Protein AF-L1IMI9-F1 (afdb_monomer)

Mean predicted aligned error: 16.84 Å

pLDDT: mean 70.83, std 21.72, range [34.28, 95.06]

Organism: Guillardia theta (strain CCMP2712) (NCBI:txid905079)

Secondary structure (DSSP, 8-state):
---------------------------PPPPPPHHHHHHHHHHHHHHHHHHHHHHHHHHHHHHHHHHHHHHHHSSS--HHHHHHHHTT-BHHHHHHHHHHHHHTTB-SSTT---BHHHHHS--SS----TT------STTTTS-SSHHHHHHHHHHHHHSBSS---TT--HHHHT---TT-TT---S-SSS--

Radius of gyration: 30.33 Å; Cα contacts (8 Å, |Δi|>4): 127; chains: 1; bounding box: 88×42×76 Å

Nearest PDB structures (foldseek):
  4fc8-assembly2_B  TM=8.284E-01  e=1.264E-03  Kluyveromyces lactis NRRL Y-1140
  7f4g-assembly1_R  TM=6.408E-01  e=7.973E-04  Homo sapiens
  5c2y-assembly3_A  TM=7.472E-01  e=5.335E-03  Saccharomyces cerevisiae
  4m3o-assembly2_B  TM=8.230E-01  e=1.594E-02  Kluyveromyces lactis NRRL Y-1140
  5c2y-assembly3_B  TM=5.881E-01  e=7.538E-03  Saccharomyces cerevisiae

InterPro domains:
  IPR007308 Rtr1/RPAP2 domain [PF04181] (89-160)
  IPR007308 Rtr1/RPAP2 domain [PS51479] (84-178)
  IPR038534 Rtr1/RPAP2 domain superfamily [G3DSA:1.25.40.820] (27-176)
  IPR039693 Rtr1/RPAP2 [PTHR14732] (28-161)

Solvent-accessible surface area (backbone atoms only — not comparable to full-atom values): 12113 Å² total; per-residue (Å²): 138,86,83,78,90,85,81,83,83,91,79,89,89,87,86,85,86,84,90,72,88,74,84,68,77,82,74,71,78,74,81,79,51,67,69,64,52,50,55,49,50,56,51,51,55,52,46,53,56,48,52,54,51,50,51,60,45,53,54,50,52,49,51,35,52,52,41,42,43,54,52,43,74,42,68,50,47,54,73,68,59,49,53,58,31,52,68,43,36,18,37,61,53,49,51,50,27,23,49,52,16,27,75,76,35,27,19,28,31,44,75,34,67,50,42,36,58,73,59,61,51,73,76,78,67,86,80,78,55,82,91,66,79,75,76,75,71,76,86,71,68,82,36,39,70,44,70,68,47,46,49,53,41,51,52,55,48,67,74,32,40,90,52,62,59,73,73,93,64,51,76,77,66,66,71,67,68,60,94,80,63,86,76,69,69,79,91,81,82,84,83,81,135

Sequence (193 aa):
MEVKERQEAETATSVLPRKGKKKGILKKAKPMTQEAAEKRKLLEEYRKKIESQLLAKVERERKVLVMCRRLFENDSVSLEELEETGEWISIQDYEDATKERALKGLCGYPLCHRSLQDASKPVGKSQILFERRTVSSVKGRKYFCSEGCGMASSIFKGSLQAYRPMKDVSEEMVRLRAPGLSSLTPVSSLFFP

Structure (mmCIF, N/CA/C/O backbone):
data_AF-L1IMI9-F1
#
_entry.id   AF-L1IMI9-F1
#
loop_
_atom_site.group_PDB
_atom_site.id
_atom_site.type_symbol
_atom_site.label_atom_id
_atom_site.label_alt_id
_atom_site.label_comp_id
_atom_site.label_asym_id
_atom_site.label_entity_id
_atom_site.label_seq_id
_atom_site.pdbx_PDB_ins_code
_atom_site.Cartn_x
_atom_site.Cartn_y
_atom_site.Cartn_z
_atom_site.occupancy
_atom_site.B_iso_or_equiv
_atom_site.auth_seq_id
_atom_site.auth_comp_id
_atom_site.auth_asym_id
_atom_site.auth_atom_id
_atom_site.pdbx_PDB_model_num
ATOM 1 N N . MET A 1 1 ? -33.257 5.806 -27.458 1.00 41.81 1 MET A N 1
ATOM 2 C CA . MET A 1 1 ? -33.724 4.492 -26.970 1.00 41.81 1 MET A CA 1
ATOM 3 C C . MET A 1 1 ? -33.737 4.567 -25.457 1.00 41.81 1 MET A C 1
ATOM 5 O O . MET A 1 1 ? -32.681 4.441 -24.852 1.00 41.81 1 MET A O 1
ATOM 9 N N . GLU A 1 2 ? -34.883 4.872 -24.853 1.00 37.84 2 GLU A N 1
ATOM 10 C CA . GLU A 1 2 ? -34.993 4.960 -23.394 1.00 37.84 2 GLU A CA 1
ATOM 11 C C . GLU A 1 2 ? -35.341 3.597 -22.786 1.00 37.84 2 GLU A C 1
ATOM 13 O O . GLU A 1 2 ? -36.254 2.914 -23.253 1.00 37.84 2 GLU A O 1
ATOM 18 N N . VAL A 1 3 ? -34.649 3.219 -21.710 1.00 39.25 3 VAL A N 1
ATOM 19 C CA . VAL A 1 3 ? -35.031 2.081 -20.864 1.00 39.25 3 VAL A CA 1
ATOM 20 C C . VAL A 1 3 ? -35.687 2.653 -19.613 1.00 39.25 3 VAL A C 1
ATOM 22 O O . VAL A 1 3 ? -35.050 3.367 -18.845 1.00 39.25 3 VAL A O 1
ATOM 25 N N . LYS A 1 4 ? -36.990 2.399 -19.463 1.00 38.47 4 LYS A N 1
ATOM 26 C CA . LYS A 1 4 ? -37.832 3.009 -18.426 1.00 38.47 4 LYS A CA 1
ATOM 27 C C . LYS A 1 4 ? -37.573 2.426 -17.039 1.00 38.47 4 LYS A C 1
ATOM 29 O O . LYS A 1 4 ? -37.295 1.236 -16.898 1.00 38.47 4 LYS A O 1
ATOM 34 N N . GLU A 1 5 ? -37.805 3.255 -16.028 1.00 44.19 5 GLU A N 1
ATOM 35 C CA . GLU A 1 5 ? -38.022 2.823 -14.648 1.00 44.19 5 GLU A CA 1
ATOM 36 C C . GLU A 1 5 ? -39.159 1.793 -14.541 1.00 44.19 5 GLU A C 1
ATOM 38 O O . GLU A 1 5 ? -40.133 1.828 -15.302 1.00 44.19 5 GLU A O 1
ATOM 43 N N . ARG A 1 6 ? -39.067 0.923 -13.529 1.00 44.62 6 ARG A N 1
ATOM 44 C CA . ARG A 1 6 ? -40.203 0.210 -12.934 1.00 44.62 6 ARG A CA 1
ATOM 45 C C . ARG A 1 6 ? -39.992 0.098 -11.426 1.00 44.62 6 ARG A C 1
ATOM 47 O O . ARG A 1 6 ? -38.907 -0.275 -10.988 1.00 44.62 6 ARG A O 1
ATOM 54 N N . GLN A 1 7 ? -41.039 0.393 -10.666 1.00 36.75 7 GLN A N 1
ATOM 55 C CA . GLN A 1 7 ? -41.135 0.205 -9.218 1.00 36.75 7 GLN A CA 1
ATOM 56 C C . GLN A 1 7 ? -42.380 -0.655 -8.893 1.00 36.75 7 GLN A C 1
ATOM 58 O O . GLN A 1 7 ? -43.199 -0.905 -9.778 1.00 36.75 7 GLN A O 1
ATOM 63 N N . GLU A 1 8 ? -42.521 -1.016 -7.612 1.00 38.84 8 GLU A N 1
ATOM 64 C CA . GLU A 1 8 ? -43.760 -1.442 -6.918 1.00 38.84 8 GLU A CA 1
ATOM 65 C C . GLU A 1 8 ? -44.339 -2.864 -7.144 1.00 38.84 8 GLU A C 1
ATOM 67 O O . GLU A 1 8 ? -43.921 -3.606 -8.030 1.00 38.84 8 GLU A O 1
ATOM 72 N N . ALA A 1 9 ? -45.300 -3.209 -6.260 1.00 34.72 9 ALA A N 1
ATOM 73 C CA . ALA A 1 9 ? -45.955 -4.507 -5.990 1.00 34.72 9 ALA A CA 1
ATOM 74 C C . ALA A 1 9 ? -45.004 -5.615 -5.472 1.00 34.72 9 ALA A C 1
ATOM 76 O O . ALA A 1 9 ? -44.141 -6.097 -6.196 1.00 34.72 9 ALA A O 1
ATOM 77 N N . GLU A 1 10 ? -45.016 -6.073 -4.212 1.00 39.72 10 GLU A N 1
ATOM 78 C CA . GLU A 1 10 ? -46.069 -6.317 -3.193 1.00 39.72 10 GLU A CA 1
ATOM 79 C C . GLU A 1 10 ? -47.113 -7.407 -3.508 1.00 39.72 10 GLU A C 1
ATOM 81 O O . GLU A 1 10 ? -47.901 -7.285 -4.440 1.00 39.72 10 GLU A O 1
ATOM 86 N N . THR A 1 11 ? -47.144 -8.450 -2.659 1.00 34.28 11 THR A N 1
ATOM 87 C CA . THR A 1 11 ? -48.303 -9.201 -2.092 1.00 34.28 11 THR A CA 1
ATOM 88 C C . THR A 1 11 ? -47.724 -10.382 -1.269 1.00 34.28 11 THR A C 1
ATOM 90 O O . THR A 1 11 ? -46.776 -11.022 -1.709 1.00 34.28 11 THR A O 1
ATOM 93 N N . ALA A 1 12 ? -48.021 -10.587 0.027 1.00 38.97 12 ALA A N 1
ATOM 94 C CA . ALA A 1 12 ? -49.292 -10.993 0.669 1.00 38.97 12 ALA A CA 1
ATOM 95 C C . ALA A 1 12 ? -49.690 -12.458 0.331 1.00 38.97 12 ALA A C 1
ATOM 97 O O . ALA A 1 12 ? -49.508 -12.873 -0.803 1.00 38.97 12 ALA A O 1
ATOM 98 N N . THR A 1 13 ? -50.243 -13.331 1.194 1.00 37.44 13 THR A N 1
ATOM 99 C CA . THR A 1 13 ? -50.623 -13.359 2.641 1.00 37.44 13 THR A CA 1
ATOM 100 C C . THR A 1 13 ? -50.935 -14.841 3.016 1.00 37.44 13 THR A C 1
ATOM 102 O O . THR A 1 13 ? -51.018 -15.657 2.108 1.00 37.44 13 THR A O 1
ATOM 105 N N . SER A 1 14 ? -51.175 -15.350 4.241 1.00 39.09 14 SER A N 1
ATOM 106 C CA . SER A 1 14 ? -51.150 -14.900 5.659 1.00 39.09 14 SER A CA 1
ATOM 107 C C . SER A 1 14 ? -51.306 -16.136 6.584 1.00 39.09 14 SER A C 1
ATOM 109 O O . SER A 1 14 ? -51.912 -17.113 6.151 1.00 39.09 14 SER A O 1
ATOM 111 N N . VAL A 1 15 ? -50.921 -16.079 7.874 1.00 40.62 15 VAL A N 1
ATOM 112 C CA . VAL A 1 15 ? -51.437 -17.006 8.921 1.00 40.62 15 VAL A CA 1
ATOM 113 C C . VAL A 1 15 ? -51.837 -16.233 10.192 1.00 40.62 15 VAL A C 1
ATOM 115 O O . VAL A 1 15 ? -51.213 -15.240 10.555 1.00 40.62 15 VAL A O 1
ATOM 118 N N . LEU A 1 16 ? -52.923 -16.675 10.835 1.00 41.16 16 LEU A N 1
ATOM 119 C CA . LEU A 1 16 ? -53.736 -15.929 11.809 1.00 41.16 16 LEU A CA 1
ATOM 120 C C . LEU A 1 16 ? -53.299 -16.075 13.296 1.00 41.16 16 LEU A C 1
ATOM 122 O O . LEU A 1 16 ? -52.511 -16.961 13.636 1.00 41.16 16 LEU A O 1
ATOM 126 N N . PRO A 1 17 ? -53.776 -15.199 14.215 1.00 44.84 17 PRO A N 1
ATOM 127 C CA . PRO A 1 17 ? -53.126 -14.973 15.510 1.00 44.84 17 PRO A CA 1
ATOM 128 C C . PRO A 1 17 ? -53.546 -15.939 16.629 1.00 44.84 17 PRO A C 1
ATOM 130 O O . PRO A 1 17 ? -54.723 -16.255 16.811 1.00 44.84 17 PRO A O 1
ATOM 133 N N . ARG A 1 18 ? -52.595 -16.300 17.503 1.00 40.94 18 ARG A N 1
ATOM 134 C CA . ARG A 1 18 ? -52.868 -17.059 18.738 1.00 40.94 18 ARG A CA 1
ATOM 135 C C . ARG A 1 18 ? -53.084 -16.132 19.941 1.00 40.94 18 ARG A C 1
ATOM 137 O O . ARG A 1 18 ? -52.136 -15.694 20.589 1.00 40.94 18 ARG A O 1
ATOM 144 N N . LYS A 1 19 ? -54.353 -15.875 20.284 1.00 42.62 19 LYS A N 1
ATOM 145 C CA . LYS A 1 19 ? -54.763 -15.183 21.524 1.00 42.62 19 LYS A CA 1
ATOM 146 C C . LYS A 1 19 ? -54.389 -16.012 22.766 1.00 42.62 19 LYS A C 1
ATOM 148 O O . LYS A 1 19 ? -55.163 -16.849 23.212 1.00 42.62 19 LYS A O 1
ATOM 153 N N . GLY A 1 20 ? -53.221 -15.751 23.355 1.00 38.66 20 GLY A N 1
ATOM 154 C CA . GLY A 1 20 ? -52.750 -16.391 24.591 1.00 38.66 20 GLY A CA 1
ATOM 155 C C . GLY A 1 20 ? -52.632 -15.407 25.756 1.00 38.66 20 GLY A C 1
ATOM 156 O O . GLY A 1 20 ? -51.523 -15.020 26.113 1.00 38.66 20 GLY A O 1
ATOM 157 N N . LYS A 1 21 ? -53.755 -14.987 26.362 1.00 44.09 21 LYS A N 1
ATOM 158 C CA . LYS A 1 21 ? -53.796 -13.932 27.402 1.00 44.09 21 LYS A CA 1
ATOM 159 C C . LYS A 1 21 ? -53.303 -14.414 28.780 1.00 44.09 21 LYS A C 1
ATOM 161 O O . LYS A 1 21 ? -54.015 -14.312 29.778 1.00 44.09 21 LYS A O 1
ATOM 166 N N . LYS A 1 22 ? -52.068 -14.922 28.853 1.00 42.91 22 LYS A N 1
ATOM 167 C CA . LYS A 1 22 ? -51.383 -15.196 30.122 1.00 42.91 22 LYS A CA 1
ATOM 168 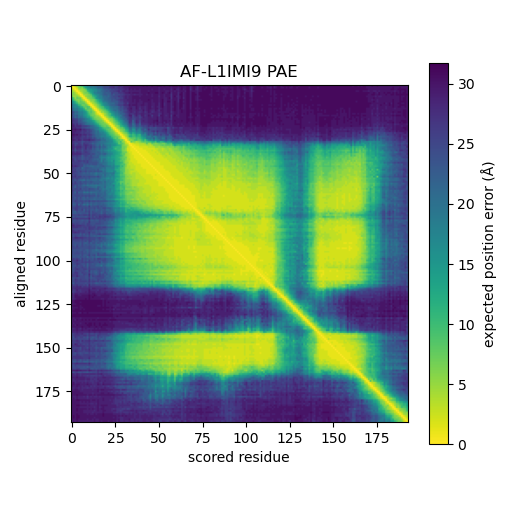C C . LYS A 1 22 ? -51.184 -13.868 30.860 1.00 42.91 22 LYS A C 1
ATOM 170 O O . LYS A 1 22 ? -50.300 -13.095 30.502 1.00 42.91 22 LYS A O 1
ATOM 175 N N . LYS A 1 23 ? -51.978 -13.615 31.909 1.00 45.94 23 LYS A N 1
ATOM 176 C CA . LYS A 1 23 ? -51.686 -12.584 32.922 1.00 45.94 23 LYS A CA 1
ATOM 177 C C . LYS A 1 23 ? -50.459 -13.019 33.733 1.00 45.94 23 LYS A C 1
ATOM 179 O O . LYS A 1 23 ? -50.571 -13.411 34.891 1.00 45.94 23 LYS A O 1
ATOM 184 N N . GLY A 1 24 ? -49.287 -12.996 33.103 1.00 43.00 24 GLY A N 1
ATOM 185 C CA . GLY A 1 24 ? -48.025 -13.106 33.817 1.00 43.00 24 GLY A CA 1
ATOM 186 C C . GLY A 1 24 ? -47.935 -11.945 34.798 1.00 43.00 24 GLY A C 1
ATOM 187 O O . GLY A 1 24 ? -48.081 -10.791 34.397 1.00 43.00 24 GLY A O 1
ATOM 188 N N . ILE A 1 25 ? -47.729 -12.252 36.079 1.00 51.16 25 ILE A N 1
ATOM 189 C CA . ILE A 1 25 ? -47.436 -11.240 37.093 1.00 51.16 25 ILE A CA 1
ATOM 190 C C . ILE A 1 25 ? -46.261 -10.409 36.576 1.00 51.16 25 ILE A C 1
ATOM 192 O O . ILE A 1 25 ? -45.219 -10.973 36.229 1.00 51.16 25 ILE A O 1
ATOM 196 N N . LEU A 1 26 ? -46.423 -9.083 36.545 1.00 51.66 26 LEU A N 1
ATOM 197 C CA . LEU A 1 26 ? -45.327 -8.147 36.316 1.00 51.66 26 LEU A CA 1
ATOM 198 C C . LEU A 1 26 ? -44.346 -8.276 37.485 1.00 51.66 26 LEU A C 1
ATOM 200 O O . LEU A 1 26 ? -44.434 -7.554 38.479 1.00 51.66 26 LEU A O 1
ATOM 204 N N . LYS A 1 27 ? -43.428 -9.244 37.383 1.00 50.91 27 LYS A N 1
ATOM 205 C CA . LYS A 1 27 ? -42.284 -9.379 38.281 1.00 50.91 27 LYS A CA 1
ATOM 206 C C . LYS A 1 27 ? -41.501 -8.077 38.161 1.00 50.91 27 LYS A C 1
ATOM 208 O O . LYS A 1 27 ? -40.827 -7.869 37.154 1.00 50.91 27 LYS A O 1
ATOM 213 N N . LYS A 1 28 ? -41.651 -7.191 39.155 1.00 50.81 28 LYS A N 1
ATOM 214 C CA . LYS A 1 28 ? -40.932 -5.913 39.223 1.00 50.81 28 LYS A CA 1
ATOM 215 C C . LYS A 1 28 ? -39.460 -6.195 38.935 1.00 50.81 28 LYS A C 1
ATOM 217 O O . LYS A 1 28 ? -38.892 -7.098 39.553 1.00 50.81 28 LYS A O 1
ATOM 222 N N . ALA A 1 29 ? -38.878 -5.475 37.975 1.00 59.44 29 ALA A N 1
ATOM 223 C CA . ALA A 1 29 ? -37.480 -5.665 37.612 1.00 59.44 29 ALA A CA 1
ATOM 224 C C . ALA A 1 29 ? -36.631 -5.543 38.884 1.00 59.44 29 ALA A C 1
ATOM 226 O O . ALA A 1 29 ? -36.734 -4.545 39.600 1.00 59.44 29 ALA A O 1
ATOM 227 N N . LYS A 1 30 ? -35.863 -6.591 39.208 1.00 59.03 30 LYS A N 1
ATOM 228 C CA . LYS A 1 30 ? -35.046 -6.610 40.425 1.00 59.03 30 LYS A CA 1
ATOM 229 C C . LYS A 1 30 ? -34.074 -5.422 40.336 1.00 59.03 30 LYS A C 1
ATOM 231 O O . LYS A 1 30 ? -33.441 -5.289 39.285 1.00 59.03 30 LYS A O 1
ATOM 236 N N . PRO A 1 31 ? -33.993 -4.543 41.354 1.00 59.84 31 PRO A N 1
ATOM 237 C CA . PRO A 1 31 ? -33.185 -3.333 41.263 1.00 59.84 31 PRO A CA 1
ATOM 238 C C . PRO A 1 31 ? -31.742 -3.702 40.920 1.00 59.84 31 PRO A C 1
ATOM 240 O O . PRO A 1 31 ? -31.166 -4.617 41.512 1.00 59.84 31 PRO A O 1
ATOM 243 N N . MET A 1 32 ? -31.195 -3.028 39.910 1.00 60.84 32 MET A N 1
ATOM 244 C CA . MET A 1 32 ? -29.846 -3.284 39.419 1.00 60.84 32 MET A CA 1
ATOM 245 C C . MET A 1 32 ? -28.845 -2.876 40.503 1.00 60.84 32 MET A C 1
ATOM 247 O O . MET A 1 32 ? -28.898 -1.747 40.989 1.00 60.84 32 MET A O 1
ATOM 251 N N . THR A 1 33 ? -27.958 -3.790 40.901 1.00 84.00 33 THR A N 1
ATOM 252 C CA . THR A 1 33 ? -26.907 -3.484 41.879 1.00 84.00 33 THR A CA 1
ATOM 253 C C . THR A 1 33 ? -25.946 -2.439 41.311 1.00 84.00 33 THR A C 1
ATOM 255 O O . THR A 1 33 ? -25.769 -2.349 40.093 1.00 84.00 33 THR A O 1
ATOM 258 N N . GLN A 1 34 ? -25.320 -1.647 42.186 1.00 82.25 34 GLN A N 1
ATOM 259 C CA . GLN A 1 34 ? -24.360 -0.605 41.792 1.00 82.25 34 GLN A CA 1
ATOM 260 C C . GLN A 1 34 ? -23.210 -1.203 40.963 1.00 82.25 34 GLN A C 1
ATOM 262 O O . GLN A 1 34 ? -22.971 -0.757 39.845 1.00 82.25 34 GLN A O 1
ATOM 267 N N . GLU A 1 35 ? -22.659 -2.331 41.416 1.00 83.88 35 GLU A N 1
ATOM 268 C CA . GLU A 1 35 ? -21.683 -3.157 40.693 1.00 83.88 35 GLU A CA 1
ATOM 269 C C . GLU A 1 35 ? -22.138 -3.527 39.261 1.00 83.88 35 GLU A C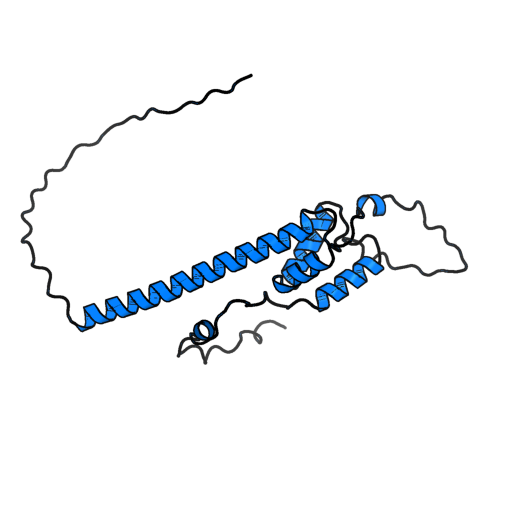 1
ATOM 271 O O . GLU A 1 35 ? -21.370 -3.438 38.303 1.00 83.88 35 GLU A O 1
ATOM 276 N N . ALA A 1 36 ? -23.411 -3.899 39.067 1.00 88.06 36 ALA A N 1
ATOM 277 C CA . ALA A 1 36 ? -23.957 -4.205 37.741 1.00 88.06 36 ALA A CA 1
ATOM 278 C C . ALA A 1 36 ? -24.177 -2.953 36.871 1.00 88.06 36 ALA A C 1
ATOM 280 O O . ALA A 1 36 ? -24.163 -3.058 35.641 1.00 88.06 36 ALA A O 1
ATOM 281 N N . ALA A 1 37 ? -24.357 -1.774 37.474 1.00 89.31 37 ALA A N 1
ATOM 282 C CA . ALA A 1 37 ? -24.378 -0.498 36.763 1.00 89.31 37 ALA A CA 1
ATOM 283 C C . ALA A 1 37 ? -22.962 -0.079 36.324 1.00 89.31 37 ALA A C 1
ATOM 285 O O . ALA A 1 37 ? -22.761 0.317 35.177 1.00 89.31 37 ALA A O 1
ATOM 286 N N . GLU A 1 38 ? -21.975 -0.219 37.206 1.00 91.50 38 GLU A N 1
ATOM 287 C CA . GLU A 1 38 ? -20.561 0.096 36.964 1.00 91.50 38 GLU A CA 1
ATOM 288 C C . GLU A 1 38 ? -19.952 -0.830 35.910 1.00 91.50 38 GLU A C 1
ATOM 290 O O . GLU A 1 38 ? -19.398 -0.360 34.917 1.00 91.50 38 GLU A O 1
ATOM 295 N N . LYS A 1 39 ? -20.171 -2.145 36.032 1.00 92.06 39 LYS A N 1
ATOM 296 C CA . LYS A 1 39 ? -19.745 -3.136 35.034 1.00 92.06 39 LYS A CA 1
ATOM 297 C C . LYS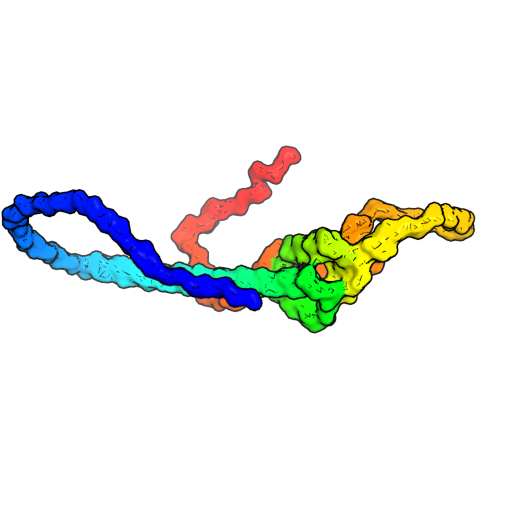 A 1 39 ? -20.340 -2.869 33.648 1.00 92.06 39 LYS A C 1
ATOM 299 O O . LYS A 1 39 ? -19.689 -3.147 32.645 1.00 92.06 39 LYS A O 1
ATOM 304 N N . ARG A 1 40 ? -21.551 -2.301 33.566 1.00 90.31 40 ARG A N 1
ATOM 305 C CA . ARG A 1 40 ? -22.150 -1.860 32.293 1.00 90.31 40 ARG A CA 1
ATOM 306 C C . ARG A 1 40 ? -21.458 -0.626 31.711 1.00 90.31 40 ARG A C 1
ATOM 308 O O . ARG A 1 40 ? -21.233 -0.618 30.507 1.00 90.31 40 ARG A O 1
ATOM 315 N N . LYS A 1 41 ? -21.092 0.369 32.529 1.00 93.75 41 LYS A N 1
ATOM 316 C CA . LYS A 1 41 ? -20.318 1.546 32.078 1.00 93.75 41 LYS A CA 1
ATOM 317 C C . LYS A 1 41 ? -18.947 1.134 31.536 1.00 93.75 41 LYS A C 1
ATOM 319 O O . LYS A 1 41 ? -18.634 1.444 30.393 1.00 93.75 41 LYS A O 1
ATOM 324 N N . LEU A 1 42 ? -18.206 0.323 32.294 1.00 94.31 42 LEU A N 1
ATOM 325 C CA . LEU A 1 42 ? -16.884 -0.177 31.901 1.00 94.31 42 LEU A CA 1
ATOM 326 C C . LEU A 1 42 ? -16.920 -0.956 30.572 1.00 94.31 42 LEU A C 1
ATOM 328 O O . LEU A 1 42 ? -16.059 -0.774 29.714 1.00 94.31 42 LEU A O 1
ATOM 332 N N . LEU A 1 43 ? -17.933 -1.809 30.373 1.00 93.75 43 LEU A N 1
ATOM 333 C CA . LEU A 1 43 ? -18.116 -2.541 29.113 1.00 93.75 43 LEU A CA 1
ATOM 334 C C . LEU A 1 43 ? -18.470 -1.619 27.935 1.00 93.75 43 LEU A C 1
ATOM 336 O O . LEU A 1 43 ? -18.063 -1.894 26.810 1.00 93.75 43 LEU A O 1
ATOM 340 N N . GLU A 1 44 ? -19.214 -0.542 28.176 1.00 94.75 44 GLU A N 1
ATOM 341 C CA . GLU A 1 44 ? -19.594 0.448 27.164 1.00 94.75 44 GLU A CA 1
ATOM 342 C C . GLU A 1 44 ? -18.409 1.346 26.756 1.00 94.75 44 GLU A C 1
ATOM 344 O O . GLU A 1 44 ? -18.208 1.621 25.574 1.00 94.75 44 GLU A O 1
ATOM 349 N N . GLU A 1 45 ? -17.577 1.750 27.716 1.00 94.25 45 GLU A N 1
ATOM 350 C CA . GLU A 1 45 ? -16.312 2.459 27.478 1.00 94.25 45 GLU A CA 1
ATOM 351 C C . GLU A 1 45 ? -15.325 1.584 26.687 1.00 94.25 45 GLU A C 1
ATOM 353 O O . GLU A 1 45 ? -14.740 2.030 25.696 1.00 94.25 45 GLU A O 1
ATOM 358 N N . TYR A 1 46 ? -15.201 0.306 27.060 1.00 90.06 46 TYR A N 1
ATOM 359 C CA . TYR A 1 46 ? -14.353 -0.659 26.358 1.00 90.06 46 TYR A CA 1
ATOM 360 C C . TYR A 1 46 ? -14.836 -0.931 24.923 1.00 90.06 46 TYR A C 1
ATOM 362 O O . TYR A 1 46 ? -14.022 -0.961 23.999 1.00 90.06 46 TYR A O 1
ATOM 370 N N . ARG A 1 47 ? -16.156 -1.044 24.704 1.00 91.38 47 ARG A N 1
ATOM 371 C CA . ARG A 1 47 ? -16.760 -1.141 23.361 1.00 91.38 47 ARG A CA 1
ATOM 372 C C . ARG A 1 47 ? -16.403 0.051 22.486 1.00 91.38 47 ARG A C 1
ATOM 374 O O . ARG A 1 47 ? -15.865 -0.150 21.404 1.00 91.38 47 ARG A O 1
ATOM 381 N N . LYS A 1 48 ? -16.604 1.276 22.977 1.00 91.50 48 LYS A N 1
ATOM 382 C CA . LYS A 1 48 ? -16.274 2.507 22.234 1.00 91.50 48 LYS A CA 1
ATOM 383 C C . LYS A 1 48 ? -14.791 2.595 21.874 1.00 91.50 48 LYS A C 1
ATOM 385 O O . LYS A 1 48 ? -14.459 3.064 20.788 1.00 91.50 48 LYS A O 1
ATOM 390 N N . LYS A 1 49 ? -13.898 2.105 22.746 1.00 86.50 49 LYS A N 1
ATOM 391 C CA . LYS A 1 49 ? -12.453 2.047 22.469 1.00 86.50 49 LYS A CA 1
ATOM 392 C C . LYS A 1 49 ? -12.075 0.958 21.451 1.00 86.50 49 LYS A C 1
ATOM 394 O O . LYS A 1 49 ? -11.124 1.157 20.703 1.00 86.50 49 LYS A O 1
ATOM 399 N N . ILE A 1 50 ? -12.832 -0.139 21.354 1.00 87.75 50 ILE A N 1
ATOM 400 C CA . ILE A 1 50 ? -12.701 -1.117 20.256 1.00 87.75 50 ILE A CA 1
ATOM 401 C C . ILE A 1 50 ? -13.254 -0.542 18.945 1.00 87.75 50 ILE A C 1
ATOM 403 O O . ILE A 1 50 ? -12.594 -0.627 17.914 1.00 87.75 50 ILE A O 1
ATOM 407 N N . GLU A 1 51 ? -14.441 0.063 18.964 1.00 88.56 51 GLU A N 1
ATOM 408 C CA . GLU A 1 51 ? -15.095 0.617 17.772 1.00 88.56 51 GLU A CA 1
ATOM 409 C C . GLU A 1 51 ? -14.247 1.716 17.116 1.00 88.56 51 GLU A C 1
ATOM 411 O O . GLU A 1 51 ? -14.034 1.678 15.904 1.00 88.56 51 GLU A O 1
ATOM 416 N N . SER A 1 52 ? -13.667 2.634 17.899 1.00 85.06 52 SER A N 1
ATOM 417 C CA . SER A 1 52 ? -12.759 3.657 17.364 1.00 85.06 52 SER A CA 1
ATOM 418 C C . SER A 1 52 ? -11.471 3.064 16.775 1.00 85.06 52 SER A C 1
ATOM 420 O O . SER A 1 52 ? -11.026 3.511 15.717 1.00 85.06 52 SER A O 1
ATOM 422 N N . GLN A 1 53 ? -10.908 2.011 17.380 1.00 81.25 53 GLN A N 1
ATOM 423 C CA . GLN A 1 53 ? -9.760 1.281 16.826 1.00 81.25 53 GLN A CA 1
ATOM 424 C C . GLN A 1 53 ? -10.101 0.532 15.528 1.00 81.25 53 GLN A C 1
ATOM 426 O O . GLN A 1 53 ? -9.286 0.508 14.604 1.00 81.25 53 GLN A O 1
ATOM 431 N N . LEU A 1 54 ? -11.298 -0.056 15.424 1.00 87.56 54 LEU A N 1
ATOM 432 C CA . LEU A 1 54 ? -11.769 -0.717 14.204 1.00 87.56 54 LEU A CA 1
ATOM 433 C C . LEU A 1 54 ? -11.977 0.292 13.069 1.00 87.56 54 LEU A C 1
ATOM 435 O O . LEU A 1 54 ? -11.495 0.056 11.961 1.00 87.56 54 LEU A O 1
ATOM 439 N N . LEU A 1 55 ? -12.601 1.441 13.345 1.00 88.00 55 LEU A N 1
ATOM 440 C CA . LEU A 1 55 ? -12.751 2.533 12.375 1.00 88.00 55 LEU A CA 1
ATOM 441 C C . LEU A 1 55 ? -11.384 3.069 11.913 1.00 88.00 55 LEU A C 1
ATOM 443 O O . LEU A 1 55 ? -11.132 3.158 10.712 1.00 88.00 55 LEU A O 1
ATOM 447 N N . ALA A 1 56 ? -10.457 3.318 12.845 1.00 85.31 56 ALA A N 1
ATOM 448 C CA . ALA A 1 56 ? -9.089 3.743 12.535 1.00 85.31 56 ALA A CA 1
ATOM 449 C C . ALA A 1 56 ? -8.256 2.669 11.803 1.00 85.31 56 ALA A C 1
ATOM 451 O O . ALA A 1 56 ? -7.261 2.992 11.151 1.00 85.31 56 ALA A O 1
ATOM 452 N N . LYS A 1 57 ? -8.626 1.383 11.881 1.00 86.62 57 LYS A N 1
ATOM 453 C CA . LYS A 1 57 ? -8.056 0.339 11.016 1.00 86.62 57 LYS A CA 1
ATOM 454 C C . LYS A 1 57 ? -8.661 0.401 9.612 1.00 86.62 57 LYS A C 1
ATOM 456 O O . LYS A 1 57 ? -7.903 0.451 8.650 1.00 86.62 57 LYS A O 1
ATOM 461 N N . VAL A 1 58 ? -9.990 0.441 9.492 1.00 88.88 58 VAL A N 1
ATOM 462 C CA . VAL A 1 58 ? -10.697 0.499 8.197 1.00 88.88 58 VAL A CA 1
ATOM 463 C C . VAL A 1 58 ? -10.241 1.693 7.356 1.00 88.88 58 VAL A C 1
ATOM 465 O O . VAL A 1 58 ? -10.025 1.539 6.157 1.00 88.88 58 VAL A O 1
ATOM 468 N N . GLU A 1 59 ? -10.028 2.861 7.965 1.00 89.31 59 GLU A N 1
ATOM 469 C CA . GLU A 1 59 ? -9.606 4.053 7.221 1.00 89.31 59 GLU A CA 1
ATOM 470 C C . GLU A 1 59 ? -8.149 3.981 6.730 1.00 89.31 59 GLU A C 1
ATOM 472 O O . GLU A 1 59 ? -7.841 4.418 5.621 1.00 89.31 59 GLU A O 1
ATOM 477 N N . ARG A 1 60 ? -7.252 3.336 7.489 1.00 85.62 60 ARG A N 1
ATOM 478 C CA . ARG A 1 60 ? -5.883 3.056 7.021 1.00 85.62 60 ARG A CA 1
ATOM 479 C C . ARG A 1 60 ? -5.865 2.015 5.902 1.00 85.62 60 ARG A C 1
ATOM 481 O O . ARG A 1 60 ? -5.177 2.224 4.911 1.00 85.62 60 ARG A O 1
ATOM 488 N N . GLU A 1 61 ? -6.661 0.950 6.008 1.00 89.69 61 GLU A N 1
ATOM 489 C CA . GLU A 1 61 ? -6.827 -0.033 4.925 1.00 89.69 61 GLU A CA 1
ATOM 490 C C . GLU A 1 61 ? -7.343 0.636 3.636 1.00 89.69 61 GLU A C 1
ATOM 492 O O . GLU A 1 61 ? -6.801 0.393 2.560 1.00 89.69 61 GLU A O 1
ATOM 497 N N . ARG A 1 62 ? -8.319 1.554 3.736 1.00 90.56 62 ARG A N 1
ATOM 498 C CA . ARG A 1 62 ? -8.790 2.369 2.600 1.00 90.56 62 ARG A CA 1
ATOM 499 C C . ARG A 1 62 ? -7.675 3.219 1.986 1.00 90.56 62 ARG A C 1
ATOM 501 O O . ARG A 1 62 ? -7.494 3.156 0.772 1.00 90.56 62 ARG A O 1
ATOM 508 N N . LYS A 1 63 ? -6.910 3.970 2.794 1.00 90.69 63 LYS A N 1
ATOM 509 C CA . LYS A 1 63 ? -5.754 4.753 2.309 1.00 90.69 63 LYS A CA 1
ATOM 510 C C . LYS A 1 63 ? -4.751 3.871 1.561 1.00 90.69 63 LYS A C 1
ATOM 512 O O . LYS A 1 63 ? -4.384 4.202 0.437 1.00 90.69 63 LYS A O 1
ATOM 517 N N . VAL A 1 64 ? -4.348 2.737 2.142 1.00 91.38 64 VAL A N 1
ATOM 518 C CA . VAL A 1 64 ? -3.387 1.812 1.512 1.00 91.38 64 VAL A CA 1
ATOM 519 C C . VAL A 1 64 ? -3.925 1.283 0.183 1.00 91.38 64 VAL A C 1
ATOM 521 O O . VAL A 1 64 ? -3.204 1.319 -0.811 1.00 91.38 64 VAL A O 1
ATOM 524 N N . LEU A 1 65 ? -5.197 0.876 0.121 1.00 92.06 65 LEU A N 1
ATOM 525 C CA . LEU A 1 65 ? -5.826 0.422 -1.124 1.00 92.06 65 LEU A CA 1
ATOM 526 C C . LEU A 1 65 ? -5.872 1.517 -2.201 1.00 92.06 65 LEU A C 1
ATOM 528 O O . LEU A 1 65 ? -5.666 1.206 -3.371 1.00 92.06 65 LEU A O 1
ATOM 532 N N . VAL A 1 66 ? -6.090 2.787 -1.836 1.00 92.25 66 VAL A N 1
ATOM 533 C CA . VAL A 1 66 ? -6.013 3.922 -2.777 1.00 92.25 66 VAL A CA 1
ATOM 534 C C . VAL A 1 66 ? -4.582 4.127 -3.288 1.00 92.25 66 VAL A C 1
ATOM 536 O O . VAL A 1 66 ? -4.397 4.312 -4.489 1.00 92.25 66 VAL A O 1
ATOM 539 N N . MET A 1 67 ? -3.566 4.040 -2.424 1.00 91.62 67 MET A N 1
ATOM 540 C CA . MET A 1 67 ? -2.165 4.195 -2.841 1.00 91.62 67 MET A CA 1
ATOM 541 C C . MET A 1 67 ? -1.697 3.042 -3.735 1.00 91.62 67 MET A C 1
ATOM 543 O O . MET A 1 67 ? -1.141 3.285 -4.802 1.00 91.62 67 MET A O 1
ATOM 547 N N . CYS A 1 68 ? -2.005 1.793 -3.375 1.00 92.19 68 CYS A N 1
ATOM 548 C CA . CYS A 1 68 ? -1.703 0.634 -4.220 1.00 92.19 68 CYS A CA 1
ATOM 549 C C . CYS A 1 68 ? -2.397 0.746 -5.584 1.00 92.19 68 CYS A C 1
ATOM 551 O O . CYS A 1 68 ? -1.767 0.518 -6.613 1.00 92.19 68 CYS A O 1
ATOM 553 N N . ARG A 1 69 ? -3.670 1.167 -5.599 1.00 92.06 69 ARG A N 1
ATOM 554 C CA . ARG A 1 69 ? -4.452 1.398 -6.820 1.00 92.06 69 ARG A CA 1
ATOM 555 C C . ARG A 1 69 ? -3.797 2.431 -7.742 1.00 92.06 69 ARG A C 1
ATOM 557 O O . ARG A 1 69 ? -3.627 2.135 -8.922 1.00 92.06 69 ARG A O 1
ATOM 564 N N . ARG A 1 70 ? -3.367 3.592 -7.221 1.00 91.31 70 ARG A N 1
ATOM 565 C CA . ARG A 1 70 ? -2.643 4.622 -8.003 1.00 91.31 70 ARG A CA 1
ATOM 566 C C . ARG A 1 70 ? -1.433 4.037 -8.745 1.00 91.31 70 ARG A C 1
ATOM 568 O O . ARG A 1 70 ? -1.233 4.346 -9.916 1.00 91.31 70 ARG A O 1
ATOM 575 N N . LEU A 1 71 ? -0.677 3.140 -8.099 1.00 91.50 71 LEU A N 1
ATOM 576 C CA . LEU A 1 71 ? 0.518 2.522 -8.687 1.00 91.50 71 LEU A CA 1
ATOM 577 C C . LEU A 1 71 ? 0.241 1.647 -9.919 1.00 91.50 71 LEU A C 1
ATOM 579 O O . LEU A 1 71 ? 1.133 1.515 -10.759 1.00 91.50 71 LEU A O 1
ATOM 583 N N . PHE A 1 72 ? -0.950 1.051 -10.055 1.00 88.56 72 PHE A N 1
ATOM 584 C CA . PHE A 1 72 ? -1.275 0.160 -11.179 1.00 88.56 72 PHE A CA 1
ATOM 585 C C . PHE A 1 72 ? -2.448 0.610 -12.059 1.00 88.56 72 PHE A C 1
ATOM 587 O O . PHE A 1 72 ? -2.661 0.009 -13.112 1.00 88.56 72 PHE A O 1
ATOM 594 N N . GLU A 1 73 ? -3.229 1.625 -11.687 1.00 87.50 73 GLU A N 1
ATOM 595 C CA . GLU A 1 73 ? -4.236 2.224 -12.579 1.00 87.50 73 GLU A CA 1
ATOM 596 C C . GLU A 1 73 ? -3.633 3.192 -13.599 1.00 87.50 73 GLU A C 1
ATOM 598 O O . GLU A 1 73 ? -4.086 3.182 -14.741 1.00 87.50 73 GLU A O 1
ATOM 603 N N . ASN A 1 74 ? -2.578 3.927 -13.235 1.00 85.06 74 ASN A N 1
ATOM 604 C CA . ASN A 1 74 ? -1.917 4.890 -14.118 1.00 85.06 74 ASN A CA 1
ATOM 605 C C . ASN A 1 74 ? -0.773 4.250 -14.932 1.00 85.06 74 ASN A C 1
ATOM 607 O O . ASN A 1 74 ? 0.031 3.478 -14.396 1.00 85.06 74 ASN A O 1
ATOM 611 N N . ASP A 1 75 ? -0.630 4.636 -16.206 1.00 81.56 75 ASP A N 1
ATOM 612 C CA . ASP A 1 75 ? 0.460 4.168 -17.082 1.00 81.56 75 ASP A CA 1
ATOM 613 C C . ASP A 1 75 ? 1.848 4.518 -16.526 1.00 81.56 75 ASP A C 1
ATOM 615 O O . ASP A 1 75 ? 2.770 3.702 -16.570 1.00 81.56 75 ASP A O 1
ATOM 619 N N . SER A 1 76 ? 1.984 5.697 -15.921 1.00 87.94 76 SER A N 1
ATOM 620 C CA . SER A 1 76 ? 3.128 6.079 -15.093 1.00 87.94 76 SER A CA 1
ATOM 621 C C . SER A 1 76 ? 2.701 6.988 -13.947 1.00 87.94 76 SER A C 1
ATOM 623 O O . SER A 1 76 ? 1.725 7.724 -14.065 1.00 87.94 76 SER A O 1
ATOM 625 N N . VAL A 1 77 ? 3.470 6.936 -12.866 1.00 91.62 77 VAL A N 1
ATOM 626 C CA . VAL A 1 77 ? 3.300 7.700 -11.622 1.00 91.62 77 VAL A CA 1
ATOM 627 C C . VAL A 1 77 ? 4.430 8.734 -11.517 1.00 91.62 77 VAL A C 1
ATOM 629 O O . VAL A 1 77 ? 5.512 8.500 -12.065 1.00 91.62 77 VAL A O 1
ATOM 632 N N . SER A 1 78 ? 4.203 9.872 -10.857 1.00 93.44 78 SER A N 1
ATOM 633 C CA . SER A 1 78 ? 5.251 10.871 -10.592 1.00 93.44 78 SER A CA 1
ATOM 634 C C . SER A 1 78 ? 6.242 10.393 -9.513 1.00 93.44 78 SER A C 1
ATOM 636 O O . SER A 1 78 ? 5.996 9.405 -8.819 1.00 93.44 78 SER A O 1
ATOM 638 N N . LEU A 1 79 ? 7.386 11.074 -9.361 1.00 92.25 79 LEU A N 1
ATOM 639 C CA . LEU A 1 79 ? 8.316 10.765 -8.265 1.00 92.25 79 LEU A CA 1
ATOM 640 C C . LEU A 1 79 ? 7.684 11.079 -6.899 1.00 92.25 79 LEU A C 1
ATOM 642 O O . LEU A 1 79 ? 7.721 10.238 -6.008 1.00 92.25 79 LEU A O 1
ATOM 646 N N . GLU A 1 80 ? 7.041 12.242 -6.784 1.00 91.31 80 GLU A N 1
ATOM 647 C CA . GLU A 1 80 ? 6.346 12.708 -5.578 1.00 91.31 80 GLU A CA 1
ATOM 648 C C . GLU A 1 80 ? 5.216 11.743 -5.183 1.00 91.31 80 GLU A C 1
ATOM 650 O O . GLU A 1 80 ? 5.128 11.319 -4.035 1.00 91.31 80 GLU A O 1
ATOM 655 N N . GLU A 1 81 ? 4.400 11.305 -6.149 1.00 90.31 81 GLU A N 1
ATOM 656 C CA . GLU A 1 81 ? 3.346 10.308 -5.925 1.00 90.31 81 GLU A CA 1
ATOM 657 C C . GLU A 1 81 ? 3.920 8.947 -5.494 1.00 90.31 81 GLU A C 1
ATOM 659 O O . GLU A 1 81 ? 3.327 8.253 -4.667 1.00 90.31 81 GLU A O 1
ATOM 664 N N . LEU A 1 82 ? 5.071 8.538 -6.042 1.00 92.75 82 LEU A N 1
ATOM 665 C CA . LEU A 1 82 ? 5.726 7.287 -5.660 1.00 92.75 82 LEU A CA 1
ATOM 666 C C . LEU A 1 82 ? 6.268 7.363 -4.224 1.00 92.75 82 LEU A C 1
ATOM 668 O O . LEU A 1 82 ? 6.076 6.416 -3.458 1.00 92.75 82 LEU A O 1
ATOM 672 N N . GLU A 1 83 ? 6.872 8.487 -3.839 1.00 91.50 83 GLU A N 1
ATOM 673 C CA . GLU A 1 83 ? 7.324 8.759 -2.469 1.00 91.50 83 GLU A CA 1
ATOM 674 C C . GLU A 1 83 ? 6.133 8.812 -1.489 1.00 91.50 83 GLU A C 1
ATOM 676 O O . GLU A 1 83 ? 6.150 8.099 -0.481 1.00 91.50 83 GLU A O 1
ATOM 681 N N . GLU A 1 84 ? 5.038 9.506 -1.840 1.00 90.94 84 GLU A N 1
ATOM 682 C CA . GLU A 1 84 ? 3.765 9.473 -1.097 1.00 90.94 84 GLU A CA 1
ATOM 683 C C . GLU A 1 84 ? 3.234 8.044 -0.915 1.00 90.94 84 GLU A C 1
ATOM 685 O O . GLU A 1 84 ? 2.776 7.687 0.170 1.00 90.94 84 GLU A O 1
ATOM 690 N N . THR A 1 85 ? 3.266 7.190 -1.947 1.00 91.12 85 THR A N 1
ATOM 691 C CA . THR A 1 85 ? 2.789 5.805 -1.783 1.00 91.12 85 THR A CA 1
ATOM 692 C C . THR A 1 85 ? 3.701 4.992 -0.865 1.00 91.12 85 THR A C 1
ATOM 694 O O . THR A 1 85 ? 3.200 4.232 -0.031 1.00 91.12 85 THR A O 1
ATOM 697 N N . GLY A 1 86 ? 5.022 5.192 -0.957 1.00 90.75 86 GLY A N 1
ATOM 698 C CA . GLY A 1 86 ? 6.020 4.532 -0.113 1.00 90.75 86 GLY A CA 1
ATOM 699 C C . GLY A 1 86 ? 5.853 4.834 1.377 1.00 90.75 86 GLY A C 1
ATOM 700 O O . GLY A 1 86 ? 6.208 4.016 2.224 1.00 90.75 86 GLY A O 1
ATOM 701 N N . GLU A 1 87 ? 5.224 5.963 1.709 1.00 89.38 87 GLU A N 1
ATOM 702 C CA . GLU A 1 87 ? 4.862 6.315 3.077 1.00 89.38 87 GLU A CA 1
ATOM 703 C C . GLU A 1 87 ? 3.741 5.458 3.699 1.00 89.38 87 GLU A C 1
ATOM 705 O O . GLU A 1 87 ? 3.627 5.465 4.931 1.00 89.38 87 GLU A O 1
ATOM 710 N N . TRP A 1 88 ? 2.933 4.744 2.902 1.00 89.88 88 TRP A N 1
ATOM 711 C CA . TRP A 1 88 ? 1.751 3.990 3.363 1.00 89.88 88 TRP A CA 1
ATOM 712 C C . TRP A 1 88 ? 1.801 2.484 3.070 1.00 89.88 88 TRP A C 1
ATOM 714 O O . TRP A 1 88 ? 1.187 1.707 3.804 1.00 89.88 88 TRP A O 1
ATOM 724 N N . ILE A 1 89 ? 2.493 2.057 2.013 1.00 92.44 89 ILE A N 1
ATOM 725 C CA . ILE A 1 89 ? 2.519 0.657 1.557 1.00 92.44 89 ILE A CA 1
ATOM 726 C C . ILE A 1 89 ? 3.632 -0.163 2.231 1.00 92.44 89 ILE A C 1
ATOM 728 O O . ILE A 1 89 ? 4.653 0.373 2.658 1.00 92.44 89 ILE A O 1
ATOM 732 N N . SER A 1 90 ? 3.459 -1.486 2.306 1.00 94.06 90 SER A N 1
ATOM 733 C CA . SER A 1 90 ? 4.545 -2.411 2.659 1.00 94.06 90 SER A CA 1
ATOM 734 C C . SER A 1 90 ? 5.301 -2.928 1.427 1.00 94.06 90 SER A C 1
ATOM 736 O O . SER A 1 90 ? 4.857 -2.780 0.287 1.00 94.06 90 SER A O 1
ATOM 738 N N . ILE A 1 91 ? 6.417 -3.626 1.662 1.00 94.56 91 ILE A N 1
ATOM 739 C CA . ILE A 1 91 ? 7.141 -4.393 0.633 1.00 94.56 91 ILE A CA 1
ATOM 740 C C . ILE A 1 91 ? 6.209 -5.346 -0.144 1.00 94.56 91 ILE A C 1
ATOM 742 O O . ILE A 1 91 ? 6.358 -5.478 -1.358 1.00 94.56 91 ILE A O 1
ATOM 746 N N . GLN A 1 92 ? 5.255 -6.001 0.532 1.00 93.81 92 GLN A N 1
ATOM 747 C CA . GLN A 1 92 ? 4.323 -6.948 -0.098 1.00 93.81 92 GLN A CA 1
ATOM 748 C C . GLN A 1 92 ? 3.295 -6.229 -0.979 1.00 93.81 92 GLN A C 1
ATOM 750 O O . GLN A 1 92 ? 3.105 -6.609 -2.132 1.00 93.81 92 GLN A O 1
ATOM 755 N N . ASP A 1 93 ? 2.715 -5.139 -0.473 1.00 93.81 93 ASP A N 1
ATOM 756 C CA . ASP A 1 93 ? 1.777 -4.294 -1.223 1.00 93.81 93 ASP A CA 1
ATOM 757 C C . ASP A 1 93 ? 2.415 -3.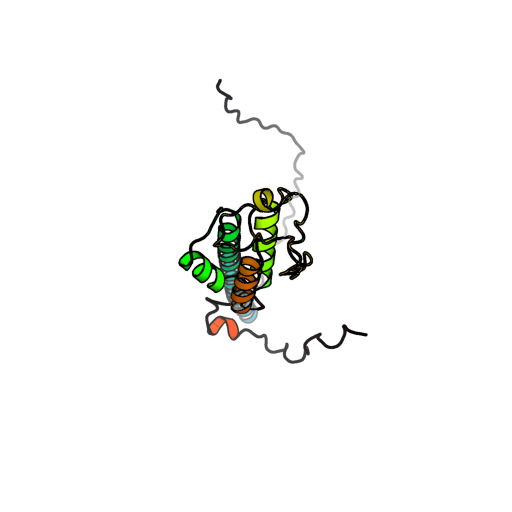753 -2.521 1.00 93.81 93 ASP A C 1
ATOM 759 O O . ASP A 1 93 ? 1.786 -3.744 -3.581 1.00 93.81 93 ASP A O 1
ATOM 763 N N . TYR A 1 94 ? 3.693 -3.353 -2.462 1.00 95.06 94 TYR A N 1
ATOM 764 C CA . TYR A 1 94 ? 4.448 -2.927 -3.643 1.00 95.06 94 TYR A CA 1
ATOM 765 C C . TYR A 1 94 ? 4.728 -4.077 -4.614 1.00 95.06 94 TYR A C 1
ATOM 767 O O . TYR A 1 94 ? 4.561 -3.904 -5.821 1.00 95.06 94 TYR A O 1
ATOM 775 N N . GLU A 1 95 ? 5.131 -5.256 -4.123 1.00 93.00 95 GLU A N 1
ATOM 776 C CA . GLU A 1 95 ? 5.298 -6.426 -4.990 1.00 93.00 95 GLU A CA 1
ATOM 777 C C . GLU A 1 95 ? 4.021 -6.731 -5.774 1.00 93.00 95 GLU A C 1
ATOM 779 O O . GLU A 1 95 ? 4.095 -6.958 -6.983 1.00 93.00 95 GLU A O 1
ATOM 784 N N . ASP A 1 96 ? 2.867 -6.726 -5.110 1.00 93.31 96 ASP A N 1
ATOM 785 C CA . ASP A 1 96 ? 1.586 -7.006 -5.751 1.00 93.31 96 ASP A CA 1
ATOM 786 C C . ASP A 1 96 ? 1.206 -5.903 -6.748 1.00 93.31 96 ASP A C 1
ATOM 788 O O . ASP A 1 96 ? 0.848 -6.219 -7.881 1.00 93.31 96 ASP A O 1
ATOM 792 N N . ALA A 1 97 ? 1.451 -4.625 -6.438 1.00 93.38 97 ALA A N 1
ATOM 793 C CA . ALA A 1 97 ? 1.319 -3.547 -7.422 1.00 93.38 97 ALA A CA 1
ATOM 794 C C . ALA A 1 97 ? 2.222 -3.750 -8.662 1.00 93.38 97 ALA A C 1
ATOM 796 O O . ALA A 1 97 ? 1.780 -3.512 -9.789 1.00 93.38 97 ALA A O 1
ATOM 797 N N . THR A 1 98 ? 3.462 -4.243 -8.506 1.00 92.38 98 THR A N 1
ATOM 798 C CA . THR A 1 98 ? 4.330 -4.554 -9.664 1.00 92.38 98 THR A CA 1
ATOM 799 C C . THR A 1 98 ? 3.827 -5.745 -10.492 1.00 92.38 98 THR A C 1
ATOM 801 O O . THR A 1 98 ? 4.004 -5.749 -11.713 1.00 92.38 98 THR A O 1
ATOM 804 N N . LYS A 1 99 ? 3.163 -6.726 -9.858 1.00 90.81 99 LYS A N 1
ATOM 805 C CA . LYS A 1 99 ? 2.507 -7.863 -10.530 1.00 90.81 99 LYS A CA 1
ATOM 806 C C . LYS A 1 99 ? 1.281 -7.383 -11.315 1.00 90.81 99 LYS A C 1
ATOM 808 O O . LYS A 1 99 ? 1.182 -7.691 -12.498 1.00 90.81 99 LYS A O 1
ATOM 813 N N . GLU A 1 100 ? 0.418 -6.562 -10.715 1.00 92.12 100 GLU A N 1
ATOM 814 C CA . GLU A 1 100 ? -0.774 -5.993 -11.368 1.00 92.12 100 GLU A CA 1
ATOM 815 C C . GLU A 1 100 ? -0.422 -5.103 -12.573 1.00 92.12 100 GLU A C 1
ATOM 817 O O . GLU A 1 100 ? -1.013 -5.247 -13.646 1.00 92.12 100 GLU A O 1
ATOM 822 N N . ARG A 1 101 ? 0.609 -4.249 -12.461 1.00 91.75 101 ARG A N 1
ATOM 823 C CA . ARG A 1 101 ? 1.152 -3.502 -13.615 1.00 91.75 101 ARG A CA 1
ATOM 824 C C . ARG A 1 101 ? 1.558 -4.441 -14.756 1.00 91.75 101 ARG A C 1
ATOM 826 O O . ARG A 1 101 ? 1.212 -4.192 -15.910 1.00 91.75 101 ARG A O 1
ATOM 833 N N . ALA A 1 102 ? 2.245 -5.539 -14.443 1.00 88.12 102 ALA A N 1
ATOM 834 C CA . ALA A 1 102 ? 2.684 -6.501 -15.448 1.00 88.12 102 ALA A CA 1
ATOM 835 C C . ALA A 1 102 ? 1.537 -7.342 -16.041 1.00 88.12 102 ALA A C 1
ATOM 837 O O . ALA A 1 102 ? 1.594 -7.666 -17.226 1.00 88.12 102 ALA A O 1
ATOM 838 N N . LEU A 1 103 ? 0.475 -7.636 -15.278 1.00 87.44 103 LEU A N 1
ATOM 839 C CA . LEU A 1 103 ? -0.753 -8.262 -15.793 1.00 87.44 103 LEU A CA 1
ATOM 840 C C . LEU A 1 103 ? -1.475 -7.361 -16.806 1.00 87.44 103 LEU A C 1
ATOM 842 O O . LEU A 1 103 ? -1.979 -7.855 -17.812 1.00 87.44 103 LEU A O 1
ATOM 846 N N . LYS A 1 104 ? -1.441 -6.036 -16.607 1.00 87.25 104 LYS A N 1
ATOM 847 C CA . LYS A 1 104 ? -1.877 -5.043 -17.608 1.00 87.25 104 LYS A CA 1
ATOM 848 C C . LYS A 1 104 ? -0.917 -4.891 -18.797 1.00 87.25 104 LYS A C 1
ATOM 850 O O . LYS A 1 104 ? -1.205 -4.143 -19.726 1.00 87.25 104 LYS A O 1
ATOM 855 N N . GLY A 1 105 ? 0.225 -5.580 -18.791 1.00 86.06 105 GLY A N 1
ATOM 856 C CA . GLY A 1 105 ? 1.248 -5.457 -19.825 1.00 86.06 105 GLY A CA 1
ATOM 857 C C . GLY A 1 105 ? 2.086 -4.180 -19.731 1.00 86.06 105 GLY A C 1
ATOM 858 O O . GLY A 1 105 ? 2.689 -3.802 -20.732 1.00 86.06 105 GLY A O 1
ATOM 859 N N . LEU A 1 106 ? 2.161 -3.526 -18.567 1.00 89.56 106 LEU A N 1
ATOM 860 C CA . LEU A 1 106 ? 3.039 -2.382 -18.288 1.00 89.56 106 LEU A CA 1
ATOM 861 C C . LEU A 1 106 ? 4.299 -2.806 -17.525 1.00 89.56 106 LEU A C 1
ATOM 863 O O . LEU A 1 106 ? 4.313 -3.808 -16.811 1.00 89.56 106 LEU A O 1
ATOM 867 N N . CYS A 1 107 ? 5.373 -2.022 -17.634 1.00 91.62 107 CYS A N 1
ATOM 868 C CA . CYS A 1 107 ? 6.553 -2.203 -16.795 1.00 91.62 107 CYS A CA 1
ATOM 869 C C . CYS A 1 107 ? 6.187 -2.025 -15.311 1.00 91.62 107 CYS A C 1
ATOM 871 O O . CYS A 1 107 ? 5.660 -0.987 -14.913 1.00 91.62 107 CYS A O 1
ATOM 873 N N . GLY A 1 108 ? 6.523 -3.011 -14.479 1.00 90.31 108 GLY A N 1
ATOM 874 C CA . GLY A 1 108 ? 6.235 -3.045 -13.045 1.00 90.31 108 GLY A CA 1
ATOM 875 C C . GLY A 1 108 ? 6.916 -1.954 -12.214 1.00 90.31 108 GLY A C 1
ATOM 876 O O . GLY A 1 108 ? 6.574 -1.792 -11.050 1.00 90.31 108 GLY A O 1
ATOM 877 N N . TYR A 1 109 ? 7.844 -1.179 -12.785 1.00 93.50 109 TYR A N 1
ATOM 878 C CA . TYR A 1 109 ? 8.394 0.008 -12.128 1.00 93.50 109 TYR A CA 1
ATOM 879 C C . TYR A 1 109 ? 7.454 1.215 -12.351 1.00 93.50 109 TYR A C 1
ATOM 881 O O . TYR A 1 109 ? 7.277 1.601 -13.508 1.00 93.50 109 TYR A O 1
ATOM 889 N N . PRO A 1 110 ? 6.860 1.832 -11.304 1.00 92.31 110 PRO A N 1
ATOM 890 C CA . PRO A 1 110 ? 5.771 2.807 -11.470 1.00 92.31 110 PRO A CA 1
ATOM 891 C C . PRO A 1 110 ? 6.108 4.068 -12.275 1.00 92.31 110 PRO A C 1
ATOM 893 O O . PRO A 1 110 ? 5.240 4.581 -12.975 1.00 92.31 110 PRO A O 1
ATOM 896 N N . LEU A 1 111 ? 7.362 4.537 -12.258 1.00 92.88 111 LEU A N 1
ATOM 897 C CA . LEU A 1 111 ? 7.790 5.696 -13.061 1.00 92.88 111 LEU A CA 1
ATOM 898 C C . LEU A 1 111 ? 7.945 5.366 -14.566 1.00 92.88 111 LEU A C 1
ATOM 900 O O . LEU A 1 111 ? 8.373 6.210 -15.352 1.00 92.88 111 LEU A O 1
ATOM 904 N N . CYS A 1 112 ? 7.677 4.124 -14.992 1.00 91.38 112 CYS A N 1
ATOM 905 C CA . CYS A 1 112 ? 7.945 3.652 -16.348 1.00 91.38 112 CYS A CA 1
ATOM 906 C C . CYS A 1 112 ? 6.662 3.344 -17.133 1.00 91.38 112 CYS A C 1
ATOM 908 O O . CYS A 1 112 ? 6.068 2.277 -16.986 1.00 91.38 112 CYS A O 1
ATOM 910 N N . HIS A 1 113 ? 6.338 4.245 -18.062 1.00 89.12 113 HIS A N 1
ATOM 911 C CA . HIS A 1 113 ? 5.246 4.154 -19.043 1.00 89.12 113 HIS A CA 1
ATOM 912 C C . HIS A 1 113 ? 5.454 3.104 -20.157 1.00 89.12 113 HIS A C 1
ATOM 914 O O . HIS A 1 113 ? 4.634 2.996 -21.064 1.00 89.12 113 HIS A O 1
ATOM 920 N N . ARG A 1 114 ? 6.576 2.368 -20.180 1.00 87.06 114 ARG A N 1
ATOM 921 C CA . ARG A 1 114 ? 6.844 1.398 -21.257 1.00 87.06 114 ARG A CA 1
ATOM 922 C C . ARG A 1 114 ? 5.999 0.145 -21.072 1.00 87.06 114 ARG A C 1
ATOM 924 O O . ARG A 1 114 ? 6.036 -0.469 -20.003 1.00 87.06 114 ARG A O 1
ATOM 931 N N . SER A 1 115 ? 5.330 -0.288 -22.137 1.00 83.75 115 SER A N 1
ATOM 932 C CA . SER A 1 115 ? 4.660 -1.583 -22.147 1.00 83.75 115 SER A CA 1
ATOM 933 C C . SER A 1 115 ? 5.683 -2.732 -22.146 1.00 83.75 115 SER A C 1
ATOM 935 O O . SER A 1 115 ? 6.785 -2.638 -22.697 1.00 83.75 115 SER A O 1
ATOM 937 N N . LEU A 1 116 ? 5.309 -3.850 -21.530 1.00 77.50 116 LEU A N 1
ATOM 938 C CA . LEU A 1 116 ? 5.985 -5.132 -21.694 1.00 77.50 116 LEU A CA 1
ATOM 939 C C . LEU A 1 116 ? 5.673 -5.761 -23.059 1.00 77.50 116 LEU A C 1
ATOM 941 O O . LEU A 1 116 ? 6.422 -6.634 -23.475 1.00 77.50 116 LEU A O 1
ATOM 945 N N . GLN A 1 117 ? 4.637 -5.305 -23.775 1.00 65.75 117 GLN A N 1
ATOM 946 C CA . GLN A 1 117 ? 4.310 -5.791 -25.122 1.00 65.75 117 GLN A CA 1
ATOM 947 C C . GLN A 1 117 ? 5.315 -5.288 -26.174 1.00 65.75 117 GLN A C 1
ATOM 949 O O . GLN A 1 117 ? 5.753 -6.047 -27.037 1.00 65.75 117 GLN A O 1
ATOM 954 N N . ASP A 1 118 ? 5.787 -4.046 -26.047 1.00 55.69 118 ASP A N 1
ATOM 955 C CA . ASP A 1 118 ? 6.896 -3.515 -26.850 1.00 55.69 118 ASP A CA 1
ATOM 956 C C . ASP A 1 118 ? 8.217 -4.228 -26.538 1.00 55.69 118 ASP A C 1
ATOM 958 O O . ASP A 1 118 ? 9.037 -4.433 -27.431 1.00 55.69 118 ASP A O 1
ATOM 962 N N . ALA A 1 119 ? 8.399 -4.669 -25.288 1.00 52.59 119 ALA A N 1
ATOM 963 C CA . ALA A 1 119 ? 9.517 -5.518 -24.877 1.00 52.59 119 ALA A CA 1
ATOM 964 C C . ALA A 1 119 ? 9.326 -7.011 -25.234 1.00 52.59 119 ALA A C 1
ATOM 966 O O . ALA A 1 119 ? 10.302 -7.763 -25.207 1.00 52.59 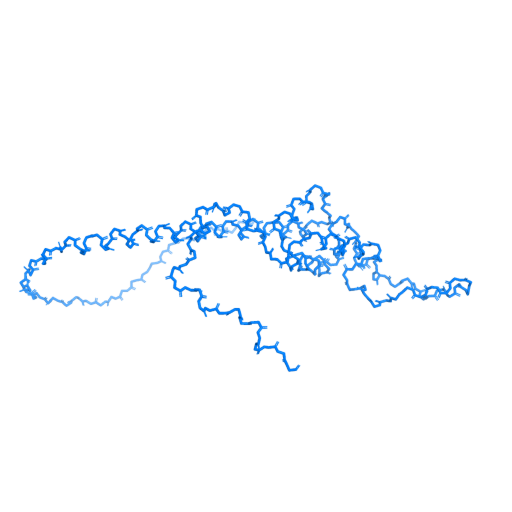119 ALA A O 1
ATOM 967 N N . SER A 1 120 ? 8.103 -7.445 -25.570 1.00 46.25 120 SER A N 1
ATOM 968 C CA . SER A 1 120 ? 7.777 -8.812 -26.000 1.00 46.25 120 SER A CA 1
ATOM 969 C C . SER A 1 120 ? 7.629 -8.958 -27.513 1.00 46.25 120 SER A C 1
ATOM 971 O O . SER A 1 120 ? 7.476 -10.083 -27.989 1.00 46.25 120 SER A O 1
ATOM 973 N N . LYS A 1 121 ? 7.747 -7.872 -28.293 1.00 44.44 121 LYS A N 1
ATOM 974 C CA . LYS A 1 121 ? 8.244 -7.988 -29.669 1.00 44.44 121 LYS A CA 1
ATOM 975 C C . LYS A 1 121 ? 9.604 -8.685 -29.584 1.00 44.44 121 LYS A C 1
ATOM 977 O O . LYS A 1 121 ? 10.520 -8.127 -28.976 1.00 44.44 121 LYS A O 1
ATOM 982 N N . PRO A 1 122 ? 9.781 -9.884 -30.166 1.00 42.66 122 PRO A N 1
ATOM 983 C CA . PRO A 1 122 ? 11.090 -10.506 -30.171 1.00 42.66 122 PRO A CA 1
ATOM 984 C C . PRO A 1 122 ? 12.027 -9.616 -30.988 1.00 42.66 122 PRO A C 1
ATOM 986 O O . PRO A 1 122 ? 11.846 -9.469 -32.197 1.00 42.66 122 PRO A O 1
ATOM 989 N N . VAL A 1 123 ? 13.041 -9.040 -30.335 1.00 46.00 123 VAL A N 1
ATOM 990 C CA . VAL A 1 123 ? 14.207 -8.477 -31.029 1.00 46.00 123 VAL A CA 1
ATOM 991 C C . VAL A 1 123 ? 14.830 -9.640 -31.797 1.00 46.00 123 VAL A C 1
ATOM 993 O O . VAL A 1 123 ? 15.409 -10.559 -31.214 1.00 46.00 123 VAL A O 1
ATOM 996 N N . GLY A 1 124 ? 14.534 -9.677 -33.096 1.00 39.75 124 GLY A N 1
ATOM 997 C CA . GLY A 1 124 ? 14.474 -10.918 -33.856 1.00 39.75 124 GLY A CA 1
ATOM 998 C C . GLY A 1 124 ? 15.841 -11.544 -34.073 1.00 39.75 124 GLY A C 1
ATOM 999 O O . GLY A 1 124 ? 16.552 -11.136 -34.986 1.00 39.75 124 GLY A O 1
ATOM 1000 N N . LYS A 1 125 ? 16.127 -12.603 -33.303 1.00 40.84 125 LYS A N 1
ATOM 1001 C CA . LYS A 1 125 ? 17.403 -13.338 -33.253 1.00 40.84 125 LYS A CA 1
ATOM 1002 C C . LYS A 1 125 ? 18.517 -12.490 -32.630 1.00 40.84 125 LYS A C 1
ATOM 1004 O O . LYS A 1 125 ? 18.783 -11.363 -33.034 1.00 40.84 125 LYS A O 1
ATOM 1009 N N . SER A 1 126 ? 19.217 -13.065 -31.658 1.00 41.81 126 SER A N 1
ATOM 1010 C CA . SER A 1 126 ? 20.431 -12.478 -31.098 1.00 41.81 126 SER A CA 1
ATOM 1011 C C . SER A 1 126 ? 21.495 -12.336 -32.190 1.00 41.81 126 SER A C 1
ATOM 1013 O O . SER A 1 126 ? 22.111 -13.320 -32.596 1.00 41.81 126 SER A O 1
ATOM 1015 N N . GLN A 1 127 ? 21.747 -11.107 -32.650 1.00 46.81 127 GLN A N 1
ATOM 1016 C CA . GLN A 1 127 ? 22.962 -10.802 -33.401 1.00 46.81 127 GLN A CA 1
ATOM 1017 C C . GLN A 1 127 ? 24.154 -10.973 -32.455 1.00 46.81 127 GLN A C 1
ATOM 1019 O O . GLN A 1 127 ? 24.415 -10.128 -31.599 1.00 46.81 127 GLN A O 1
ATOM 1024 N N . ILE A 1 128 ? 24.855 -12.101 -32.582 1.00 49.88 128 ILE A N 1
ATOM 1025 C CA . ILE A 1 128 ? 26.050 -12.406 -31.793 1.00 49.88 128 ILE A CA 1
ATOM 1026 C C . ILE A 1 128 ? 27.214 -11.580 -32.352 1.00 49.88 128 ILE A C 1
ATOM 1028 O O . ILE A 1 128 ? 28.061 -12.079 -33.090 1.00 49.88 128 ILE A O 1
ATOM 1032 N N . LEU A 1 129 ? 27.247 -10.295 -31.995 1.00 53.28 129 LEU A N 1
ATOM 1033 C CA . LEU A 1 129 ? 28.417 -9.438 -32.167 1.00 53.28 129 LEU A CA 1
ATOM 1034 C C . LEU A 1 129 ? 29.550 -10.024 -31.316 1.00 53.28 129 LEU A C 1
ATOM 1036 O O . LEU A 1 129 ? 29.560 -9.907 -30.089 1.00 53.28 129 LEU A O 1
ATOM 1040 N N . PHE A 1 130 ? 30.468 -10.721 -31.988 1.00 56.03 130 PHE A N 1
ATOM 1041 C CA . PHE A 1 130 ? 31.444 -11.636 -31.385 1.00 56.03 130 PHE A CA 1
ATOM 1042 C C . PHE A 1 130 ? 32.331 -10.983 -30.309 1.00 56.03 130 PHE A C 1
ATOM 1044 O O . PHE A 1 130 ? 32.785 -11.660 -29.385 1.00 56.03 130 PHE A O 1
ATOM 1051 N N . GLU A 1 131 ? 32.509 -9.667 -30.416 1.00 56.31 131 GLU A N 1
ATOM 1052 C CA . GLU A 1 131 ? 33.436 -8.825 -29.659 1.00 56.31 131 GLU A CA 1
ATOM 1053 C C . GLU A 1 131 ? 32.898 -8.324 -28.304 1.00 56.31 131 GLU A C 1
ATOM 1055 O O . GLU A 1 131 ? 33.674 -7.916 -27.445 1.00 56.31 131 GLU A O 1
ATOM 1060 N N . ARG A 1 132 ? 31.579 -8.391 -28.052 1.00 51.72 132 ARG A N 1
ATOM 1061 C CA . ARG A 1 132 ? 30.981 -8.080 -26.734 1.00 51.72 132 ARG A CA 1
ATOM 1062 C C . ARG A 1 132 ? 29.926 -9.108 -26.337 1.00 51.72 132 ARG A C 1
ATOM 1064 O O . ARG A 1 132 ? 28.724 -8.859 -26.355 1.00 51.72 132 ARG A O 1
ATOM 1071 N N . ARG A 1 133 ? 30.400 -10.290 -25.939 1.00 47.09 133 ARG A N 1
ATOM 1072 C CA . ARG A 1 133 ? 29.571 -11.453 -25.578 1.00 47.09 133 ARG A CA 1
ATOM 1073 C C . ARG A 1 133 ? 28.977 -11.393 -24.155 1.00 47.09 133 ARG A C 1
ATOM 1075 O O . ARG A 1 133 ? 28.979 -12.388 -23.434 1.00 47.09 133 ARG A O 1
ATOM 1082 N N . THR A 1 134 ? 28.434 -10.246 -23.744 1.00 47.09 134 THR A N 1
ATOM 1083 C CA . THR A 1 134 ? 27.668 -10.110 -22.491 1.00 47.09 134 THR A CA 1
ATOM 1084 C C . THR A 1 134 ? 26.236 -10.614 -22.674 1.00 47.09 134 THR A C 1
ATOM 1086 O O . THR A 1 134 ? 25.311 -9.865 -22.987 1.00 47.09 134 THR A O 1
ATOM 1089 N N . VAL A 1 135 ? 26.030 -11.914 -22.449 1.00 46.62 135 VAL A N 1
ATOM 1090 C CA . VAL A 1 135 ? 24.689 -12.520 -22.402 1.00 46.62 135 VAL A CA 1
ATOM 1091 C C . VAL A 1 135 ? 23.970 -12.055 -21.128 1.00 46.62 135 VAL A C 1
ATOM 1093 O O . VAL A 1 135 ? 23.979 -12.747 -20.110 1.00 46.62 135 VAL A O 1
ATOM 1096 N N . SER A 1 136 ? 23.358 -10.862 -21.170 1.00 44.41 136 SER A N 1
ATOM 1097 C CA . SER A 1 136 ? 22.509 -10.368 -20.074 1.00 44.41 136 SER A CA 1
ATOM 1098 C C . SER A 1 136 ? 21.406 -11.396 -19.805 1.00 44.41 136 SER A C 1
ATOM 1100 O O . SER A 1 136 ? 20.641 -11.751 -20.706 1.00 44.41 136 SER A O 1
ATOM 1102 N N . SER A 1 137 ? 21.382 -11.957 -18.595 1.00 40.53 137 SER A N 1
ATOM 1103 C CA . SER A 1 137 ? 20.583 -13.151 -18.320 1.00 40.53 137 SER A CA 1
ATOM 1104 C C . SER A 1 137 ? 19.087 -12.859 -18.421 1.00 40.53 137 SER A C 1
ATOM 1106 O O . SER A 1 137 ? 18.547 -12.015 -17.714 1.00 40.53 137 SER A O 1
ATOM 1108 N N . VAL A 1 138 ? 18.386 -13.631 -19.255 1.00 52.91 138 VAL A N 1
ATOM 1109 C CA . VAL A 1 138 ? 16.922 -13.531 -19.440 1.00 52.91 138 VAL A CA 1
ATOM 1110 C C . VAL A 1 138 ? 16.150 -13.957 -18.171 1.00 52.91 138 VAL A C 1
ATOM 1112 O O . VAL A 1 138 ? 14.961 -13.670 -18.026 1.00 52.91 138 VAL A O 1
ATOM 1115 N N . LYS A 1 139 ? 16.836 -14.580 -17.199 1.00 44.50 139 LYS A N 1
ATOM 1116 C CA . LYS A 1 139 ? 16.323 -14.971 -15.876 1.00 44.50 139 LYS A CA 1
ATOM 1117 C C . LYS A 1 139 ? 16.012 -13.750 -14.988 1.00 44.50 139 LYS A C 1
ATOM 1119 O O . LYS A 1 139 ? 16.757 -13.436 -14.070 1.00 44.50 139 LYS A O 1
ATOM 1124 N N . GLY A 1 140 ? 14.887 -13.087 -15.259 1.00 50.12 140 GLY A N 1
ATOM 1125 C CA . GLY A 1 140 ? 14.338 -12.015 -14.415 1.00 50.12 140 GLY A CA 1
ATOM 1126 C C . GLY A 1 140 ? 13.210 -11.201 -15.058 1.00 50.12 140 GLY A C 1
ATOM 1127 O O . GLY A 1 140 ? 12.362 -10.651 -14.358 1.00 50.12 140 GLY A O 1
ATOM 1128 N N . ARG A 1 141 ? 13.136 -11.151 -16.395 1.00 58.41 141 ARG A N 1
ATOM 1129 C CA . ARG A 1 141 ? 12.196 -10.280 -17.127 1.00 58.41 141 ARG A CA 1
ATOM 1130 C C . ARG A 1 141 ? 10.795 -10.895 -17.273 1.00 58.41 141 ARG A C 1
ATOM 1132 O O . ARG A 1 141 ? 10.346 -11.156 -18.381 1.00 58.41 141 ARG A O 1
ATOM 1139 N N . LYS A 1 142 ? 10.102 -11.117 -16.148 1.00 65.25 142 LYS A N 1
ATOM 1140 C CA . LYS A 1 142 ? 8.635 -11.306 -16.139 1.00 65.25 142 LYS A CA 1
ATOM 1141 C C . LYS A 1 142 ? 7.873 -9.983 -16.030 1.00 65.25 142 LYS A C 1
ATOM 1143 O O . LYS A 1 142 ? 6.811 -9.862 -16.623 1.00 65.25 142 LYS A O 1
ATOM 1148 N N . TYR A 1 143 ? 8.409 -9.015 -15.280 1.00 81.19 143 TYR A N 1
ATOM 1149 C CA . TYR A 1 143 ? 7.664 -7.814 -14.871 1.00 81.19 143 TYR A CA 1
ATOM 1150 C C . TYR A 1 143 ? 8.332 -6.481 -15.260 1.00 81.19 143 TYR A C 1
ATOM 1152 O O . TYR A 1 143 ? 7.727 -5.432 -15.081 1.00 81.19 143 TYR A O 1
ATOM 1160 N N . PHE A 1 144 ? 9.556 -6.474 -15.806 1.00 88.75 144 PHE A N 1
ATOM 1161 C CA . PHE A 1 144 ? 10.310 -5.238 -16.089 1.00 88.75 144 PHE A CA 1
ATOM 1162 C C . PHE A 1 144 ? 10.842 -5.186 -17.525 1.00 88.75 144 PHE A C 1
ATOM 1164 O O . PHE A 1 144 ? 11.387 -6.171 -18.024 1.00 88.75 144 PHE A O 1
ATOM 1171 N N . CYS A 1 145 ? 10.750 -4.013 -18.164 1.00 86.25 145 CYS A N 1
ATOM 1172 C CA . CYS A 1 145 ? 11.209 -3.801 -19.542 1.00 86.25 145 CYS A CA 1
ATOM 1173 C C . CYS A 1 145 ? 12.742 -3.824 -19.698 1.00 86.25 145 CYS A C 1
ATOM 1175 O O . CYS A 1 145 ? 13.255 -4.091 -20.782 1.00 86.25 145 CYS A O 1
ATOM 1177 N N . SER A 1 146 ? 13.489 -3.513 -18.634 1.00 84.75 146 SER A N 1
ATOM 1178 C CA . SER A 1 146 ? 14.953 -3.456 -18.641 1.00 84.75 146 SER A CA 1
ATOM 1179 C C . SER A 1 146 ? 15.537 -3.746 -17.259 1.00 84.75 146 SER A C 1
ATOM 1181 O O . SER A 1 146 ? 14.862 -3.624 -16.237 1.00 84.75 146 SER A O 1
ATOM 1183 N N . GLU A 1 147 ? 16.819 -4.105 -17.239 1.00 82.56 147 GLU A N 1
ATOM 1184 C CA . GLU A 1 147 ? 17.583 -4.387 -16.020 1.00 82.56 147 GLU A CA 1
ATOM 1185 C C . GLU A 1 147 ? 17.670 -3.162 -15.096 1.00 82.56 147 GLU A C 1
ATOM 1187 O O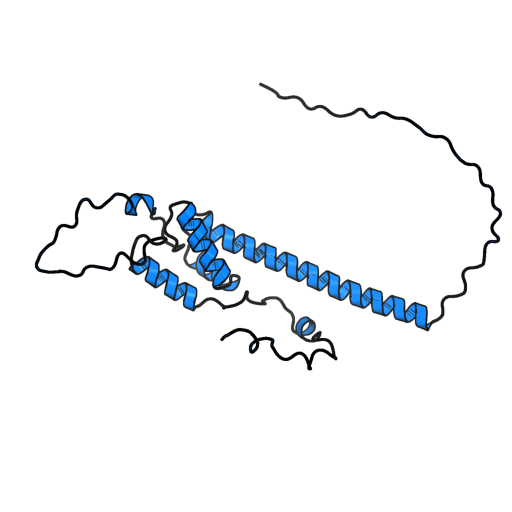 . GLU A 1 147 ? 17.448 -3.290 -13.897 1.00 82.56 147 GLU A O 1
ATOM 1192 N N . GLY A 1 148 ? 17.842 -1.959 -15.659 1.00 88.38 148 GLY A N 1
ATOM 1193 C CA . GLY A 1 148 ? 17.804 -0.704 -14.899 1.00 88.38 148 GLY A CA 1
ATOM 1194 C C . GLY A 1 148 ? 16.455 -0.435 -14.217 1.00 88.38 148 GLY A C 1
ATOM 1195 O O . GLY A 1 148 ? 16.437 0.007 -13.073 1.00 88.38 148 GLY A O 1
ATOM 1196 N N . CYS A 1 149 ? 15.322 -0.761 -14.855 1.00 89.88 149 CYS A N 1
ATOM 1197 C CA . CYS A 1 149 ? 14.008 -0.644 -14.208 1.00 89.88 149 CYS A CA 1
ATOM 1198 C C . CYS A 1 149 ? 13.808 -1.692 -13.100 1.00 89.88 149 CYS A C 1
ATOM 1200 O O . CYS A 1 149 ? 13.214 -1.374 -12.074 1.00 89.88 149 CYS A O 1
ATOM 1202 N N . GLY A 1 150 ? 14.336 -2.910 -13.270 1.00 88.94 150 GLY A N 1
ATOM 1203 C CA . GLY A 1 150 ? 14.348 -3.922 -12.207 1.00 88.94 150 GLY A CA 1
ATOM 1204 C C . GLY A 1 150 ? 15.219 -3.509 -11.015 1.00 88.94 150 GLY A C 1
ATOM 1205 O O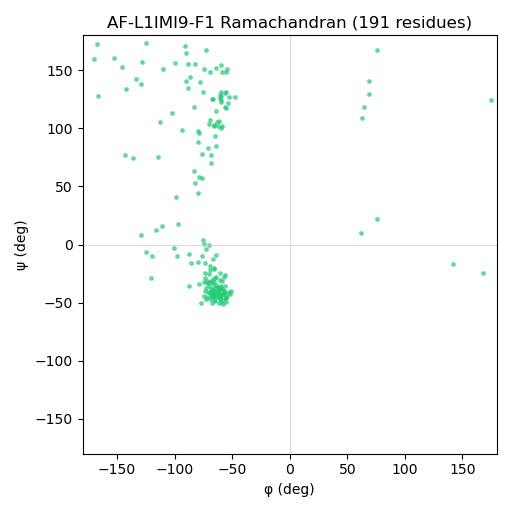 . GLY A 1 150 ? 14.795 -3.640 -9.870 1.00 88.94 150 GLY A O 1
ATOM 1206 N N . MET A 1 151 ? 16.399 -2.938 -11.273 1.00 90.62 151 MET A N 1
ATOM 1207 C CA . MET A 1 151 ? 17.302 -2.418 -10.243 1.00 90.62 151 MET A CA 1
ATOM 1208 C C . MET A 1 151 ? 16.682 -1.232 -9.491 1.00 90.62 151 MET A C 1
ATOM 1210 O O . MET A 1 151 ? 16.630 -1.261 -8.266 1.00 90.62 151 MET A O 1
ATOM 1214 N N . ALA A 1 152 ? 16.135 -0.238 -10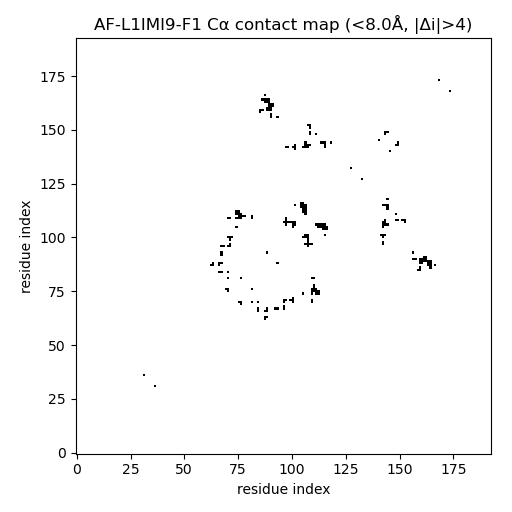.198 1.00 92.12 152 ALA A N 1
ATOM 1215 C CA . ALA A 1 152 ? 15.459 0.910 -9.585 1.00 92.12 152 ALA A CA 1
ATOM 1216 C C . ALA A 1 152 ? 14.225 0.495 -8.759 1.00 92.12 152 ALA A C 1
ATOM 1218 O O . ALA A 1 152 ? 14.036 0.979 -7.644 1.00 92.12 152 ALA A O 1
ATOM 1219 N N . SER A 1 153 ? 13.427 -0.456 -9.260 1.00 92.88 153 SER A N 1
ATOM 1220 C CA . SER A 1 153 ? 12.316 -1.048 -8.503 1.00 92.88 153 SER A CA 1
ATOM 1221 C C . SER A 1 153 ? 12.803 -1.790 -7.254 1.00 92.88 153 SER A C 1
ATOM 1223 O O . SER A 1 153 ? 12.205 -1.648 -6.192 1.00 92.88 153 SER A O 1
ATOM 1225 N N . SER A 1 154 ? 13.921 -2.521 -7.338 1.00 92.38 154 SER A N 1
ATOM 1226 C CA . SER A 1 154 ? 14.511 -3.212 -6.185 1.00 92.38 154 SER A CA 1
ATOM 1227 C C . SER A 1 154 ? 15.103 -2.256 -5.145 1.00 92.38 154 SER A C 1
ATOM 1229 O O . SER A 1 154 ? 15.059 -2.573 -3.959 1.00 92.38 154 SER A O 1
ATOM 1231 N N . ILE A 1 155 ? 15.639 -1.103 -5.561 1.00 94.19 155 ILE A N 1
ATOM 1232 C CA . ILE A 1 155 ? 16.126 -0.051 -4.655 1.00 94.19 155 ILE A CA 1
ATOM 1233 C C . ILE A 1 155 ? 14.945 0.577 -3.910 1.00 94.19 155 ILE A C 1
ATOM 1235 O O . ILE A 1 155 ? 14.955 0.595 -2.683 1.00 94.19 155 ILE A O 1
ATOM 1239 N N . PHE A 1 156 ? 13.890 0.990 -4.624 1.00 93.81 156 PHE A N 1
ATOM 1240 C CA . PHE A 1 156 ? 12.675 1.528 -3.998 1.00 93.81 156 PHE A CA 1
ATOM 1241 C C . PHE A 1 156 ? 12.012 0.509 -3.059 1.00 93.81 156 PHE A C 1
ATOM 1243 O O . PHE A 1 156 ? 11.671 0.833 -1.925 1.00 93.81 156 PHE A O 1
ATOM 1250 N N . LYS A 1 157 ? 11.909 -0.760 -3.477 1.00 93.94 157 LYS A N 1
ATOM 1251 C CA . LYS A 1 157 ? 11.444 -1.860 -2.618 1.00 93.94 157 LYS A CA 1
ATOM 1252 C C . LYS A 1 157 ? 12.283 -1.986 -1.337 1.00 93.94 157 LYS A C 1
ATOM 1254 O O . LYS A 1 157 ? 11.732 -2.294 -0.287 1.00 93.94 157 LYS A O 1
ATOM 1259 N N . GLY A 1 158 ? 13.592 -1.737 -1.417 1.00 92.88 158 GLY A N 1
ATOM 1260 C CA . GLY A 1 158 ? 14.511 -1.746 -0.276 1.00 92.88 158 GLY A CA 1
ATOM 1261 C C . GLY A 1 158 ? 14.319 -0.593 0.717 1.00 92.88 158 GLY A C 1
ATOM 1262 O O . GLY A 1 158 ? 14.706 -0.744 1.871 1.00 92.88 158 GLY A O 1
ATOM 1263 N N . SER A 1 159 ? 13.700 0.523 0.310 1.00 91.50 159 SER A N 1
ATOM 1264 C CA . SER A 1 159 ? 13.326 1.625 1.215 1.00 91.50 159 SER A CA 1
ATOM 1265 C C . SER A 1 159 ? 11.944 1.467 1.870 1.00 91.50 159 SER A C 1
ATOM 1267 O O . SER A 1 159 ? 11.607 2.243 2.761 1.00 91.50 159 SER A O 1
ATOM 1269 N N . LEU A 1 160 ? 11.141 0.475 1.464 1.00 92.81 160 LEU A N 1
ATOM 1270 C CA . LEU A 1 160 ? 9.815 0.221 2.041 1.00 92.81 160 LEU A CA 1
ATOM 1271 C C . LEU A 1 160 ? 9.883 -0.582 3.347 1.00 92.81 160 LEU A C 1
ATOM 1273 O O . LEU A 1 160 ? 10.798 -1.370 3.585 1.00 92.81 160 LEU A O 1
ATOM 1277 N N . GLN A 1 161 ? 8.854 -0.440 4.185 1.00 89.25 161 GLN A N 1
ATOM 1278 C CA . GLN A 1 161 ? 8.738 -1.211 5.423 1.00 89.25 161 GLN A CA 1
ATOM 1279 C C . GLN A 1 161 ? 8.245 -2.643 5.152 1.00 89.25 161 GLN A C 1
ATOM 1281 O O . GLN A 1 161 ? 7.343 -2.877 4.345 1.00 89.25 161 GLN A O 1
ATOM 1286 N N . ALA A 1 162 ? 8.814 -3.622 5.862 1.00 86.88 162 ALA A N 1
ATOM 1287 C CA . ALA A 1 162 ? 8.451 -5.040 5.732 1.00 86.88 162 ALA A CA 1
ATOM 1288 C C . ALA A 1 162 ? 7.009 -5.358 6.180 1.00 86.88 162 ALA A C 1
ATOM 1290 O O . ALA A 1 162 ? 6.444 -6.376 5.789 1.00 86.88 162 ALA A O 1
ATOM 1291 N N . TYR A 1 163 ? 6.414 -4.476 6.980 1.00 86.38 163 TYR A N 1
ATOM 1292 C CA . TYR A 1 163 ? 5.016 -4.475 7.401 1.00 86.38 163 TYR A CA 1
ATOM 1293 C C . TYR A 1 163 ? 4.423 -3.089 7.129 1.00 86.38 163 TYR A C 1
ATOM 1295 O O . TYR A 1 163 ? 5.161 -2.109 7.045 1.00 86.38 163 TYR A O 1
ATOM 1303 N N . ARG A 1 164 ? 3.095 -2.987 6.993 1.00 81.12 164 ARG A N 1
ATOM 1304 C CA . ARG A 1 164 ? 2.442 -1.698 6.712 1.00 81.12 164 ARG A CA 1
ATOM 1305 C C . ARG A 1 164 ? 2.724 -0.685 7.839 1.00 81.12 164 ARG A C 1
ATOM 1307 O O . ARG A 1 164 ? 2.485 -1.021 9.005 1.00 81.12 164 ARG A O 1
ATOM 1314 N N . PRO A 1 165 ? 3.198 0.536 7.527 1.00 74.19 165 PRO A N 1
ATOM 1315 C CA . PRO A 1 165 ? 3.541 1.540 8.528 1.00 74.19 165 PRO A CA 1
ATOM 1316 C C . PRO A 1 165 ? 2.332 1.915 9.390 1.00 74.19 165 PRO A C 1
ATOM 1318 O O . PRO A 1 165 ? 1.310 2.396 8.902 1.00 74.19 165 PRO A O 1
ATOM 1321 N N . MET A 1 166 ? 2.459 1.754 10.710 1.00 69.25 166 MET A N 1
ATOM 1322 C CA . MET A 1 166 ? 1.426 2.153 11.674 1.00 69.25 166 MET A CA 1
ATOM 1323 C C . MET A 1 166 ? 1.486 3.648 12.016 1.00 69.25 166 MET A C 1
ATOM 1325 O O . MET A 1 166 ? 1.498 4.040 13.182 1.00 69.25 166 MET A O 1
ATOM 1329 N N . LYS A 1 167 ? 1.469 4.484 10.973 1.00 61.06 167 LYS A N 1
ATOM 1330 C CA . LYS A 1 167 ? 1.155 5.912 11.091 1.00 61.06 167 LYS A CA 1
ATOM 1331 C C . LYS A 1 167 ? -0.259 6.086 11.660 1.00 61.06 167 LYS A C 1
ATOM 1333 O O . LYS A 1 167 ? -1.099 5.185 11.562 1.00 61.06 167 LYS A O 1
ATOM 1338 N N . ASP A 1 168 ? -0.479 7.224 12.307 1.00 55.56 168 ASP A N 1
ATOM 1339 C CA . ASP A 1 168 ? -1.717 7.617 12.995 1.00 55.56 168 ASP A CA 1
ATOM 1340 C C . ASP A 1 168 ? -2.148 6.721 14.184 1.00 55.56 168 ASP A C 1
ATOM 1342 O O . ASP A 1 168 ? -3.228 6.910 14.745 1.00 55.56 168 ASP A O 1
ATOM 1346 N N . VAL A 1 169 ? -1.306 5.784 14.646 1.00 53.78 169 VAL A N 1
ATOM 1347 C CA . VAL A 1 169 ? -1.502 5.131 15.954 1.00 53.78 169 VAL A CA 1
ATOM 1348 C C . VAL A 1 169 ? -0.988 6.074 17.040 1.00 53.78 169 VAL A C 1
ATOM 1350 O O . VAL A 1 169 ? 0.211 6.130 17.306 1.00 53.78 169 VAL A O 1
ATOM 1353 N N . SER A 1 170 ? -1.896 6.827 17.668 1.00 53.78 170 SER A N 1
ATOM 1354 C CA . SER A 1 170 ? -1.534 7.688 18.799 1.00 53.78 170 SER A CA 1
ATOM 1355 C C . SER A 1 170 ? -0.923 6.862 19.936 1.00 53.78 170 SER A C 1
ATOM 1357 O O . SER A 1 170 ? -1.278 5.698 20.146 1.00 53.78 170 SER A O 1
ATOM 1359 N N . GLU A 1 171 ? -0.006 7.460 20.698 1.00 48.81 171 GLU A N 1
ATOM 1360 C CA . GLU A 1 171 ? 0.751 6.753 21.744 1.00 48.81 171 GLU A CA 1
ATOM 1361 C C . GLU A 1 171 ? -0.165 6.083 22.795 1.00 48.81 171 GLU A C 1
ATOM 1363 O O . GLU A 1 171 ? 0.151 5.038 23.363 1.00 48.81 171 GLU A O 1
ATOM 1368 N N . GLU A 1 172 ? -1.356 6.653 23.000 1.00 44.12 172 GLU A N 1
ATOM 1369 C CA . GLU A 1 172 ? -2.413 6.136 23.869 1.00 44.12 172 GLU A CA 1
ATOM 1370 C C . GLU A 1 172 ? -3.025 4.805 23.378 1.00 44.12 172 GLU A C 1
ATOM 1372 O O . GLU A 1 172 ? -3.460 3.987 24.192 1.00 44.12 172 GLU A O 1
ATOM 1377 N N . MET A 1 173 ? -3.045 4.548 22.064 1.00 45.50 173 MET A N 1
ATOM 1378 C CA . MET A 1 173 ? -3.527 3.281 21.498 1.00 45.50 173 MET A CA 1
ATOM 1379 C C . MET A 1 173 ? -2.532 2.133 21.712 1.00 45.50 173 MET A C 1
ATOM 1381 O O . MET A 1 173 ? -2.953 0.994 21.917 1.00 45.50 173 MET A O 1
ATOM 1385 N N . VAL A 1 174 ? -1.224 2.419 21.722 1.00 52.44 174 VAL A N 1
ATOM 1386 C CA . VAL A 1 174 ? -0.160 1.414 21.932 1.00 52.44 174 VAL A CA 1
ATOM 1387 C C . VAL A 1 174 ? -0.223 0.812 23.344 1.00 52.44 174 VAL A C 1
ATOM 1389 O O . VAL A 1 174 ? 0.129 -0.350 23.555 1.00 52.44 174 VAL A O 1
ATOM 1392 N N . ARG A 1 175 ? -0.726 1.578 24.319 1.00 49.44 175 ARG A N 1
ATOM 1393 C CA . ARG A 1 175 ? -0.763 1.212 25.746 1.00 49.44 175 ARG A CA 1
ATOM 1394 C C . ARG A 1 175 ? -1.839 0.175 26.118 1.00 49.44 175 ARG A C 1
ATOM 1396 O O . ARG A 1 175 ? -1.931 -0.193 27.283 1.00 49.44 175 ARG A O 1
ATOM 1403 N N . LEU A 1 176 ? -2.595 -0.367 25.152 1.00 48.28 176 LEU A N 1
ATOM 1404 C CA . LEU A 1 176 ? -3.494 -1.521 25.345 1.00 48.28 176 LEU A CA 1
ATOM 1405 C C . LEU A 1 176 ? -2.893 -2.868 24.893 1.00 48.28 176 LEU A C 1
ATOM 1407 O O . LEU A 1 176 ? -3.599 -3.737 24.378 1.00 48.28 176 LEU A O 1
ATOM 1411 N N . ARG A 1 177 ? -1.605 -3.114 25.169 1.00 47.84 177 ARG A N 1
ATOM 1412 C CA . ARG A 1 177 ? -1.129 -4.502 25.298 1.00 47.84 177 ARG A CA 1
ATOM 1413 C C . ARG A 1 177 ? -1.738 -5.077 26.582 1.00 47.84 177 ARG A C 1
ATOM 1415 O O . ARG A 1 177 ? -1.356 -4.668 27.673 1.00 47.84 177 ARG A O 1
ATOM 1422 N N . ALA A 1 178 ? -2.712 -5.977 26.447 1.00 42.12 178 ALA A N 1
ATOM 1423 C CA . ALA A 1 178 ? -3.493 -6.472 27.580 1.00 42.12 178 ALA A CA 1
ATOM 1424 C C . ALA A 1 178 ? -2.599 -7.072 28.692 1.00 42.12 178 ALA A C 1
ATOM 1426 O O . ALA A 1 178 ? -1.741 -7.912 28.385 1.00 42.12 178 ALA A O 1
ATOM 1427 N N . PRO A 1 179 ? -2.794 -6.687 29.972 1.00 44.44 179 PRO A N 1
ATOM 1428 C CA . PRO A 1 179 ? -2.047 -7.260 31.088 1.00 44.44 179 PRO A CA 1
ATOM 1429 C C . PRO A 1 179 ? -2.430 -8.738 31.237 1.00 44.44 179 PRO A C 1
ATOM 1431 O O . PRO A 1 179 ? -3.517 -9.067 31.703 1.00 44.44 179 PRO A O 1
ATOM 1434 N N . GLY A 1 180 ? -1.546 -9.624 30.772 1.00 50.22 180 GLY A N 1
ATOM 1435 C CA . GLY A 1 180 ? -1.784 -11.069 30.700 1.00 50.22 180 GLY A CA 1
ATOM 1436 C C . GLY A 1 180 ? -1.213 -11.757 29.455 1.00 50.22 180 GLY A C 1
ATOM 1437 O O . GLY A 1 180 ? -1.045 -12.969 29.478 1.00 50.22 180 GLY A O 1
ATOM 1438 N N . LEU A 1 181 ? -0.859 -11.018 28.391 1.00 46.00 181 LEU A N 1
ATOM 1439 C CA . LEU A 1 181 ? -0.307 -11.604 27.152 1.00 46.00 181 LEU A CA 1
ATOM 1440 C C . LEU A 1 181 ? 1.233 -11.577 27.041 1.00 46.00 181 LEU A C 1
ATOM 1442 O O . LEU A 1 181 ? 1.782 -11.735 25.955 1.00 46.00 181 LEU A O 1
ATOM 1446 N N . SER A 1 182 ? 1.947 -11.386 28.153 1.00 48.34 182 SER A N 1
ATOM 1447 C CA . SER A 1 182 ? 3.421 -11.394 28.205 1.00 48.34 182 SER A CA 1
ATOM 1448 C C . SER A 1 182 ? 4.056 -12.791 28.143 1.00 48.34 182 SER A C 1
ATOM 1450 O O . SER A 1 182 ? 5.270 -12.888 27.997 1.00 48.34 182 SER A O 1
ATOM 1452 N N . SER A 1 183 ? 3.262 -13.860 28.254 1.00 48.19 183 SER A N 1
ATOM 1453 C CA . SER A 1 183 ? 3.716 -15.259 28.269 1.00 48.19 183 SER A CA 1
ATOM 1454 C C . SER A 1 183 ? 3.621 -15.979 26.920 1.00 48.19 183 SER A C 1
ATOM 1456 O O . SER A 1 183 ? 4.163 -17.075 26.786 1.00 48.19 183 SER A O 1
ATOM 1458 N N . LEU A 1 184 ? 2.969 -15.387 25.911 1.00 48.97 184 LEU A N 1
ATOM 1459 C CA . LEU A 1 184 ? 3.006 -15.917 24.549 1.00 48.97 184 LEU A CA 1
ATOM 1460 C C . LEU A 1 184 ? 4.327 -15.510 23.892 1.00 48.97 184 LEU A C 1
ATOM 1462 O O . LEU A 1 184 ? 4.470 -14.405 23.365 1.00 48.97 184 LEU A O 1
ATOM 1466 N N . THR A 1 185 ? 5.298 -16.421 23.940 1.00 46.84 185 THR A N 1
ATOM 1467 C CA . THR A 1 185 ? 6.506 -16.347 23.118 1.00 46.84 185 THR A CA 1
ATOM 1468 C C . THR A 1 185 ? 6.131 -16.250 21.633 1.00 46.84 185 THR A C 1
ATOM 1470 O O . THR A 1 185 ? 5.102 -16.793 21.215 1.00 46.84 185 THR A O 1
ATOM 1473 N N . PRO A 1 186 ? 6.934 -15.560 20.801 1.00 41.03 186 PRO A N 1
ATOM 1474 C CA . PRO A 1 186 ? 6.698 -15.557 19.364 1.00 41.03 186 PRO A CA 1
ATOM 1475 C C . PRO A 1 186 ? 6.778 -16.993 18.836 1.00 41.03 186 PRO A C 1
ATOM 1477 O O . PRO A 1 186 ? 7.737 -17.712 19.115 1.00 41.03 186 PRO A O 1
ATOM 1480 N N . VAL A 1 187 ? 5.784 -17.407 18.044 1.00 48.03 187 VAL A N 1
ATOM 1481 C CA . VAL A 1 187 ? 5.740 -18.737 17.408 1.00 48.03 187 VAL A CA 1
ATOM 1482 C C . VAL A 1 187 ? 6.652 -18.745 16.172 1.00 48.03 187 VAL A C 1
ATOM 1484 O O . VAL A 1 187 ? 6.227 -18.969 15.045 1.00 48.03 187 VAL A O 1
ATOM 1487 N N . SER A 1 188 ? 7.930 -18.438 16.396 1.00 45.47 188 SER A N 1
ATOM 1488 C CA . SER A 1 188 ? 8.998 -18.344 15.394 1.00 45.47 188 SER A CA 1
ATOM 1489 C C . SER A 1 188 ? 10.030 -19.474 15.528 1.00 45.47 188 SER A C 1
ATOM 1491 O O . SER A 1 188 ? 11.129 -19.370 14.996 1.00 45.47 188 SER A O 1
ATOM 1493 N N . SER A 1 189 ? 9.691 -20.536 16.267 1.00 49.88 189 SER A N 1
ATOM 1494 C CA . SER A 1 189 ? 10.561 -21.683 16.578 1.00 49.88 189 SER A CA 1
ATOM 1495 C C . SER A 1 189 ? 9.927 -23.053 16.287 1.00 49.88 189 SER A C 1
ATOM 1497 O O . SER A 1 189 ? 10.506 -24.076 16.639 1.00 49.88 189 SER A O 1
ATOM 1499 N N . LEU A 1 190 ? 8.750 -23.093 15.647 1.00 47.72 190 LEU A N 1
ATOM 1500 C CA . LEU A 1 190 ? 8.027 -24.333 15.306 1.00 47.72 190 LEU A CA 1
ATOM 1501 C C . LEU A 1 190 ? 7.879 -24.577 13.793 1.00 47.72 190 LEU A C 1
ATOM 1503 O O . LEU A 1 190 ? 7.103 -25.436 13.385 1.00 47.72 190 LEU A O 1
ATOM 1507 N N . PHE A 1 191 ? 8.609 -23.834 12.956 1.00 47.50 191 PHE A N 1
ATOM 1508 C CA . PHE A 1 191 ? 8.600 -24.014 11.502 1.00 47.50 191 PHE A CA 1
ATOM 1509 C C . PHE A 1 191 ? 9.991 -23.781 10.893 1.00 47.50 191 PHE A C 1
ATOM 1511 O O . PHE A 1 191 ? 10.252 -22.730 10.320 1.00 47.50 191 PHE A O 1
ATOM 1518 N N . PHE A 1 192 ? 10.875 -24.771 11.033 1.00 36.22 192 PHE A N 1
ATOM 1519 C CA . PHE A 1 192 ? 11.785 -25.229 9.972 1.00 36.22 192 PHE A CA 1
ATOM 1520 C C . PHE A 1 192 ? 12.408 -26.582 10.382 1.00 36.22 192 PHE A C 1
ATOM 1522 O O . PHE A 1 192 ? 12.909 -26.670 11.505 1.00 36.22 192 PHE A O 1
ATOM 1529 N N . PRO A 1 193 ? 12.341 -27.627 9.535 1.00 58.28 193 PRO A N 1
ATOM 1530 C CA . PRO A 1 193 ? 13.187 -28.817 9.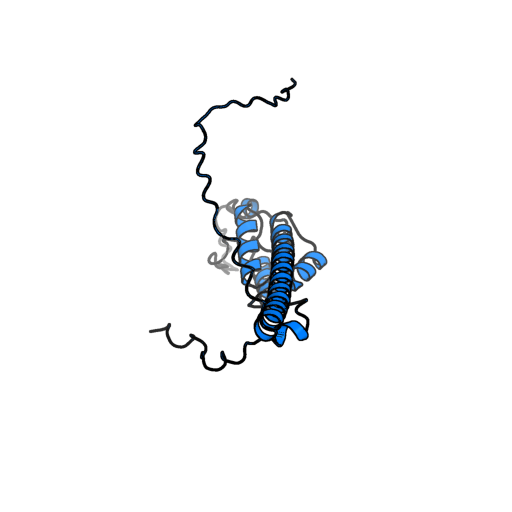645 1.00 58.28 193 PRO A CA 1
ATOM 1531 C C . PRO A 1 193 ? 14.581 -28.589 9.033 1.00 58.28 193 PRO A C 1
ATOM 1533 O O . PRO A 1 193 ? 14.700 -27.703 8.153 1.00 58.28 193 PRO A O 1
#

Foldseek 3Di:
DDDDDDDDDDDDDDDDDDPDPPPDPPPPDDDQDPVNVVVVVVVVVVVVLVVVVVVVVVVLVVVLVVLLCLQQVDLADDPVSLVVNLLFDALVSLVVSLVNNVVVQHASQRRGNDGVVVLVPPPDDDPCPVPDPPPPDPVPPSRHSDPVSVVVSVVSSVSHHNDGDPPPCPPVNVVPPPPPPPPDDPPPPPDDD